Protein AF-A0A9P7KJ29-F1 (afdb_monomer_lite)

InterPro domains:
  IPR011701 Major facilitator superfamily [PF07690] (96-200)
  IPR020846 Major facilitator superfamily domain [PS50850] (72-200)
  IPR036259 MFS transporter superfamily [SSF103473] (96-200)

pLDDT: mean 70.22, std 17.92, range [30.45, 93.12]

Foldseek 3Di:
DDDDDDDDDDDDPDDDDDPDPDDDPPPPPDDDDPPDDPVPDDPPVVVCVVVVVVVVVVVVVVPPVVVVVVLPVPVVLVVVVVVLVVLLVVLVCVLVVLVVCQVVCCVQQVDDPVLSVLLSVLLVVLLPPLLVVLLVVCVVVDPVVLLVVLSVQLVVLVVQCVPDNHSVSSSVSSNSNSNSSNNSVSCPVVSVVVSDDPDD

Structure (mmCIF, N/CA/C/O backbone):
data_AF-A0A9P7KJ29-F1
#
_entry.id   AF-A0A9P7KJ29-F1
#
loop_
_atom_site.group_PDB
_atom_site.id
_atom_site.type_symbol
_atom_site.label_atom_id
_atom_site.label_alt_id
_atom_site.label_comp_id
_atom_site.label_asym_id
_atom_site.label_entity_id
_atom_site.label_seq_id
_atom_site.pdbx_PDB_ins_code
_atom_site.Cartn_x
_atom_site.Cartn_y
_atom_site.Cartn_z
_atom_site.occupancy
_atom_site.B_iso_or_equiv
_atom_site.auth_seq_id
_atom_site.auth_comp_id
_atom_site.auth_asym_id
_atom_site.auth_atom_id
_atom_site.pdbx_PDB_model_num
ATOM 1 N N . MET A 1 1 ? 80.690 25.972 -0.514 1.00 32.91 1 MET A N 1
ATOM 2 C CA . MET A 1 1 ? 80.483 24.516 -0.350 1.00 32.91 1 MET A CA 1
ATOM 3 C C . MET A 1 1 ? 78.996 24.266 -0.199 1.00 32.91 1 MET A C 1
ATOM 5 O 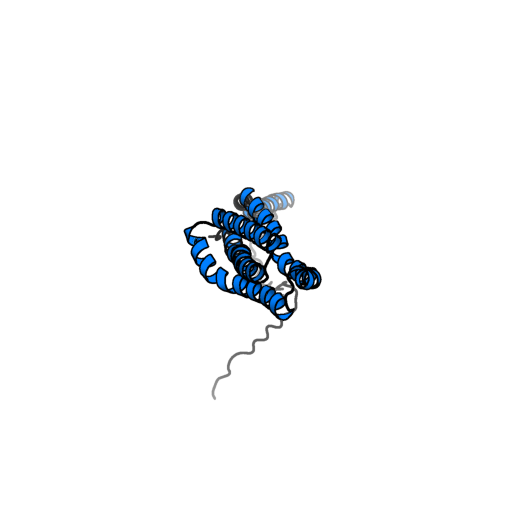O . MET A 1 1 ? 78.390 25.011 0.551 1.00 32.91 1 MET A O 1
ATOM 9 N N . SER A 1 2 ? 78.489 23.221 -0.864 1.00 30.45 2 SER A N 1
ATOM 10 C CA . SER A 1 2 ? 77.288 22.445 -0.493 1.00 30.45 2 SER A CA 1
ATOM 11 C C . SER A 1 2 ? 75.940 23.191 -0.504 1.00 30.45 2 SER A C 1
ATOM 13 O O . SER A 1 2 ? 75.732 24.126 0.249 1.00 30.45 2 SER A O 1
ATOM 15 N N . SER A 1 3 ? 75.040 22.925 -1.454 1.00 30.66 3 SER A N 1
ATOM 16 C CA . SER A 1 3 ? 74.113 21.771 -1.549 1.00 30.66 3 SER A CA 1
ATOM 17 C C . SER A 1 3 ? 72.702 22.178 -1.102 1.00 30.66 3 SER A C 1
ATOM 19 O O . SER A 1 3 ? 72.501 22.549 0.044 1.00 30.66 3 SER A O 1
ATOM 21 N N . HIS A 1 4 ? 71.761 22.194 -2.047 1.00 33.31 4 HIS A N 1
ATOM 22 C CA . HIS A 1 4 ? 70.597 21.294 -2.100 1.00 33.31 4 HIS A CA 1
ATOM 23 C C . HIS A 1 4 ? 69.499 21.505 -1.048 1.00 33.31 4 HIS A C 1
ATOM 25 O O . HIS A 1 4 ? 69.701 21.269 0.136 1.00 33.31 4 HIS A O 1
ATOM 31 N N . GLY A 1 5 ? 68.284 21.717 -1.565 1.00 37.84 5 GLY A N 1
ATOM 32 C CA . GLY A 1 5 ? 67.132 20.927 -1.135 1.00 37.84 5 GLY A CA 1
ATOM 33 C C . GLY A 1 5 ? 65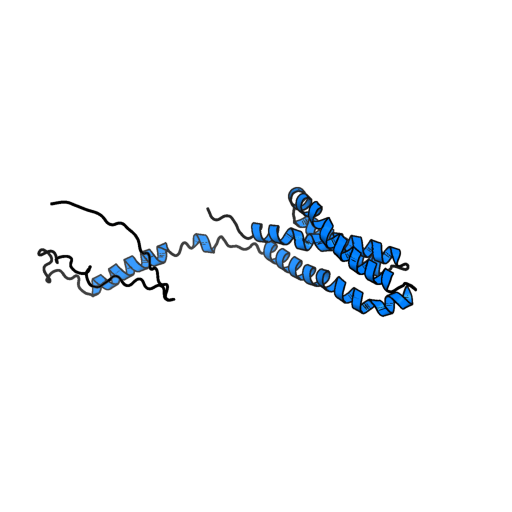.961 21.701 -0.538 1.00 37.84 5 GLY A C 1
ATOM 34 O O . GLY A 1 5 ? 65.908 21.914 0.664 1.00 37.84 5 GLY A O 1
ATOM 35 N N . SER A 1 6 ? 64.951 21.974 -1.359 1.00 30.72 6 SER A N 1
ATOM 36 C CA . SER A 1 6 ? 63.534 21.903 -0.974 1.00 30.72 6 SER A CA 1
ATOM 37 C C . SER A 1 6 ? 62.733 21.832 -2.281 1.00 30.72 6 SER A C 1
ATOM 39 O O . SER A 1 6 ? 62.972 22.595 -3.207 1.00 30.72 6 SER A O 1
ATOM 41 N N . GLY A 1 7 ? 61.909 20.819 -2.528 1.00 32.25 7 GLY A N 1
ATOM 42 C CA . GLY A 1 7 ? 60.915 20.270 -1.613 1.00 32.25 7 GLY A CA 1
ATOM 43 C C . GLY A 1 7 ? 59.571 20.858 -2.035 1.00 32.25 7 GLY A C 1
ATOM 44 O O . GLY A 1 7 ? 59.385 22.065 -1.988 1.00 32.25 7 GLY A O 1
ATOM 45 N N . GLN A 1 8 ? 58.713 19.994 -2.560 1.00 33.38 8 GLN A N 1
ATOM 46 C CA . GLN A 1 8 ? 57.551 20.281 -3.393 1.00 33.38 8 GLN A CA 1
ATOM 47 C C . GLN A 1 8 ? 56.412 21.084 -2.734 1.00 33.38 8 GLN A C 1
ATOM 49 O O . GLN A 1 8 ? 56.320 21.195 -1.518 1.00 33.38 8 GLN A O 1
ATOM 54 N N . MET A 1 9 ? 55.450 21.422 -3.604 1.00 38.34 9 MET A N 1
ATOM 55 C CA . MET A 1 9 ? 54.002 21.385 -3.354 1.00 38.34 9 MET A CA 1
ATOM 56 C C . MET A 1 9 ? 53.399 22.587 -2.619 1.00 38.34 9 MET A C 1
ATOM 58 O O . MET A 1 9 ? 53.402 22.675 -1.398 1.00 38.34 9 MET A O 1
ATOM 62 N N . SER A 1 10 ? 52.737 23.455 -3.385 1.00 33.84 10 SER A N 1
ATOM 63 C CA . SER A 1 10 ? 51.506 24.085 -2.910 1.00 33.84 10 SER A CA 1
ATOM 64 C C . SER A 1 10 ? 50.566 24.330 -4.088 1.00 33.84 10 SER A C 1
ATOM 66 O O . SER A 1 10 ? 50.679 25.291 -4.845 1.00 33.84 10 SER A O 1
ATOM 68 N N . THR A 1 11 ? 49.679 23.356 -4.266 1.00 43.91 11 THR A N 1
ATOM 69 C CA . THR A 1 11 ? 48.402 23.439 -4.970 1.00 43.91 11 THR A CA 1
ATOM 70 C C . THR A 1 11 ? 47.604 24.653 -4.504 1.00 43.91 11 THR A C 1
ATOM 72 O O . THR A 1 11 ? 47.267 24.753 -3.328 1.00 43.91 11 THR A O 1
ATOM 75 N N . ALA A 1 12 ? 47.220 25.517 -5.439 1.00 36.44 12 ALA A N 1
ATOM 76 C CA . ALA A 1 12 ? 46.122 26.456 -5.249 1.00 36.44 12 ALA A CA 1
ATOM 77 C C . ALA A 1 12 ? 45.308 26.526 -6.546 1.00 36.44 12 ALA A C 1
ATOM 79 O O . ALA A 1 12 ? 45.416 27.456 -7.341 1.00 36.44 12 ALA A O 1
ATOM 80 N N . THR A 1 13 ? 44.513 25.479 -6.771 1.00 43.59 13 THR A N 1
ATOM 81 C CA . THR A 1 13 ? 43.387 25.507 -7.705 1.00 43.59 13 THR A CA 1
ATOM 82 C C . THR A 1 13 ? 42.287 26.339 -7.052 1.00 43.59 13 THR A C 1
ATOM 84 O O . THR A 1 13 ? 41.480 25.815 -6.287 1.00 43.59 13 THR A O 1
ATOM 87 N N . THR A 1 14 ? 42.278 27.646 -7.310 1.00 39.56 14 THR A N 1
ATOM 88 C CA . THR A 1 14 ? 41.140 28.505 -6.967 1.00 39.56 14 THR A CA 1
ATOM 89 C C . THR A 1 14 ? 40.174 28.508 -8.145 1.00 39.56 14 THR A C 1
ATOM 91 O O . THR A 1 14 ? 40.465 29.042 -9.211 1.00 39.56 14 THR A O 1
ATOM 94 N N . LEU A 1 15 ? 39.032 27.858 -7.936 1.00 46.56 15 LEU A N 1
ATOM 95 C CA . LEU A 1 15 ? 37.872 27.845 -8.820 1.00 46.56 15 LEU A CA 1
ATOM 96 C C . LEU A 1 15 ? 37.235 29.243 -8.885 1.00 46.56 15 LEU A C 1
ATOM 98 O O . LEU A 1 15 ? 36.858 29.785 -7.848 1.00 46.56 15 LEU A O 1
ATOM 102 N N . THR A 1 16 ? 37.021 29.776 -10.092 1.00 40.62 16 THR A N 1
ATOM 103 C CA . THR A 1 16 ? 36.022 30.829 -10.356 1.00 40.62 16 THR A CA 1
ATOM 104 C C . THR A 1 16 ? 35.230 30.505 -11.631 1.00 40.62 16 THR A C 1
ATOM 106 O O . THR A 1 16 ? 35.722 30.662 -12.742 1.00 40.62 16 THR A O 1
ATOM 109 N N . SER A 1 17 ? 34.031 29.969 -11.396 1.00 48.41 17 SER A N 1
ATOM 110 C CA . SER A 1 17 ? 32.751 29.902 -12.136 1.00 48.41 17 SER A CA 1
ATOM 111 C C . SER A 1 17 ? 32.557 30.112 -13.652 1.00 48.41 17 SER A C 1
ATOM 113 O O . SER A 1 17 ? 31.407 29.997 -14.055 1.00 48.41 17 SER A O 1
ATOM 115 N N . GLU A 1 18 ? 33.542 30.323 -14.523 1.00 48.19 18 GLU A N 1
ATOM 116 C CA . GLU A 1 18 ? 33.302 30.252 -15.982 1.00 48.19 18 GLU A CA 1
ATOM 117 C C . GLU A 1 18 ? 34.419 29.481 -16.688 1.00 48.19 18 GLU A C 1
ATOM 119 O O . GLU A 1 18 ? 35.601 29.791 -16.560 1.00 48.19 18 GLU A O 1
ATOM 124 N N . GLY A 1 19 ? 34.040 28.422 -17.408 1.00 46.34 19 GLY A N 1
ATOM 125 C CA . GLY A 1 19 ? 34.939 27.433 -18.007 1.00 46.34 19 GLY A CA 1
ATOM 126 C C . GLY A 1 19 ? 35.691 27.912 -19.250 1.00 46.34 19 GLY A C 1
ATOM 127 O O . GLY A 1 19 ? 35.660 27.234 -20.271 1.00 46.34 19 GLY A O 1
ATOM 128 N N . VAL A 1 20 ? 36.388 29.047 -19.177 1.00 46.16 20 VAL A N 1
ATOM 129 C CA . VAL A 1 20 ? 37.296 29.511 -20.235 1.00 46.16 20 VAL A CA 1
ATOM 130 C C . VAL A 1 20 ? 38.733 29.440 -19.724 1.00 46.16 20 VAL A C 1
ATOM 132 O O . VAL A 1 20 ? 39.214 30.311 -19.002 1.00 46.16 20 VAL A O 1
ATOM 135 N N . VAL A 1 21 ? 39.443 28.378 -20.113 1.00 47.31 21 VAL A N 1
ATOM 136 C CA . VAL A 1 21 ? 40.890 28.242 -19.895 1.00 47.31 21 VAL A CA 1
ATOM 137 C C . VAL A 1 21 ? 41.611 29.159 -20.885 1.00 47.31 21 VAL A C 1
ATOM 139 O O . VAL A 1 21 ? 41.903 28.779 -22.017 1.00 47.31 21 VAL A O 1
ATOM 142 N N . GLY A 1 22 ? 41.890 30.394 -20.472 1.00 48.03 22 GLY A N 1
ATOM 143 C CA . GLY A 1 22 ? 42.793 31.281 -21.201 1.00 48.03 22 GLY A CA 1
ATOM 144 C C . GLY A 1 22 ? 44.239 30.802 -21.059 1.00 48.03 22 GLY A C 1
ATOM 145 O O . GLY A 1 22 ? 44.776 30.774 -19.952 1.00 48.03 22 GLY A O 1
ATOM 146 N N . LYS A 1 23 ? 44.892 30.428 -22.167 1.00 55.06 23 LYS A N 1
ATOM 147 C CA . LYS A 1 23 ? 46.346 30.197 -22.175 1.00 55.06 23 LYS A CA 1
ATOM 148 C C . LYS A 1 23 ? 47.083 31.537 -21.985 1.00 55.06 23 LYS A C 1
ATOM 150 O O . LYS A 1 23 ? 46.695 32.527 -22.604 1.00 55.06 23 LYS A O 1
ATOM 155 N N . PRO A 1 24 ? 48.141 31.605 -21.156 1.00 53.53 24 PRO A N 1
ATOM 156 C CA . PRO A 1 24 ? 48.880 32.844 -20.931 1.00 53.53 24 PRO A CA 1
ATOM 157 C C . PRO A 1 24 ? 49.681 33.266 -22.176 1.00 53.53 24 PRO A C 1
ATOM 159 O O . PRO A 1 24 ? 50.344 32.449 -22.809 1.00 53.53 24 PRO A O 1
ATOM 162 N N . LEU A 1 25 ? 49.673 34.572 -22.468 1.00 51.03 25 LEU A N 1
ATOM 163 C CA . LEU A 1 25 ? 50.233 35.283 -23.641 1.00 51.03 25 LEU A CA 1
ATOM 164 C C . LEU A 1 25 ? 51.745 35.114 -23.928 1.00 51.03 25 LEU A C 1
ATOM 166 O O . LEU A 1 25 ? 52.290 35.802 -24.784 1.00 51.03 25 LEU A O 1
ATOM 170 N N . LYS A 1 26 ? 52.433 34.211 -23.232 1.00 52.59 26 LYS A N 1
ATOM 171 C CA . LYS A 1 26 ? 53.863 33.915 -23.406 1.00 52.59 26 LYS A CA 1
ATOM 172 C C . LYS A 1 26 ? 54.145 32.721 -24.329 1.00 52.59 26 LYS A C 1
ATOM 174 O O . LYS A 1 26 ? 55.286 32.555 -24.736 1.00 52.59 26 LYS A O 1
ATOM 179 N N . ASP A 1 27 ? 53.116 31.955 -24.697 1.00 51.12 27 ASP A N 1
ATOM 180 C CA . ASP A 1 27 ? 53.222 30.793 -25.599 1.00 51.12 27 ASP A CA 1
ATOM 181 C C . ASP A 1 27 ? 52.951 31.117 -27.085 1.00 51.12 27 ASP A C 1
ATOM 183 O O . ASP A 1 27 ? 52.940 30.217 -27.916 1.00 51.12 27 ASP A O 1
ATOM 187 N N . ILE A 1 28 ? 52.762 32.388 -27.466 1.00 50.94 28 ILE A N 1
ATOM 188 C CA . ILE A 1 28 ? 52.533 32.799 -28.875 1.00 50.94 28 ILE A CA 1
ATOM 189 C C . ILE A 1 28 ? 53.853 33.199 -29.568 1.00 50.94 28 ILE A C 1
ATOM 191 O O . ILE A 1 28 ? 53.896 34.083 -30.418 1.00 50.94 28 ILE A O 1
ATOM 195 N N . GLY A 1 29 ? 54.960 32.593 -29.143 1.00 53.44 29 GLY A N 1
ATOM 196 C CA . GLY A 1 29 ? 56.316 32.921 -29.579 1.00 53.44 29 GLY A CA 1
ATOM 197 C C . GLY A 1 29 ? 56.950 31.879 -30.497 1.00 53.44 29 GLY A C 1
ATOM 198 O O . GLY A 1 29 ? 58.170 31.740 -30.457 1.00 53.44 29 GLY A O 1
ATOM 199 N N . GLU A 1 30 ? 56.176 31.120 -31.279 1.00 60.50 30 GLU A N 1
ATOM 200 C CA . GLU A 1 30 ? 56.785 30.266 -32.305 1.00 60.50 30 GLU A CA 1
ATOM 201 C C . GLU A 1 30 ? 57.277 31.112 -33.496 1.00 60.50 30 GLU A C 1
ATOM 203 O O . GLU A 1 30 ? 56.544 31.973 -33.995 1.00 60.50 30 GLU A O 1
ATOM 208 N N . PRO A 1 31 ? 58.530 30.910 -33.946 1.00 50.22 31 PRO A N 1
ATOM 209 C CA . PRO A 1 31 ? 59.118 31.677 -35.031 1.00 50.22 31 PRO A CA 1
ATOM 210 C C . PRO A 1 31 ? 58.423 31.355 -36.356 1.00 50.22 31 PRO A C 1
ATOM 212 O O . PRO A 1 31 ? 58.343 30.206 -36.783 1.00 50.22 31 PRO A O 1
ATOM 215 N N . ILE A 1 32 ? 57.943 32.406 -37.017 1.00 55.19 32 ILE A N 1
ATOM 216 C CA . ILE A 1 32 ? 57.332 32.354 -38.345 1.00 55.19 32 ILE A CA 1
ATOM 217 C C . ILE A 1 32 ? 58.375 31.829 -39.341 1.00 55.19 32 ILE A C 1
ATOM 219 O O . ILE A 1 32 ? 59.422 32.444 -39.546 1.00 55.19 32 ILE A O 1
ATOM 223 N N . ASP A 1 33 ? 58.075 30.680 -39.942 1.00 51.22 33 ASP A N 1
ATOM 224 C CA . ASP A 1 33 ? 58.930 29.965 -40.887 1.00 51.22 33 ASP A CA 1
ATOM 225 C C . ASP A 1 33 ? 59.229 30.851 -42.126 1.00 51.22 33 ASP A C 1
ATOM 227 O O . ASP A 1 33 ? 58.297 31.267 -42.827 1.00 51.22 33 ASP A O 1
ATOM 231 N N . PRO A 1 34 ? 60.499 31.173 -42.451 1.00 53.94 34 PRO A N 1
ATOM 232 C CA . PRO A 1 34 ? 60.854 32.160 -43.483 1.00 53.94 34 PRO A CA 1
ATOM 233 C C . PRO A 1 34 ? 60.577 31.709 -44.929 1.00 53.94 34 PRO A C 1
ATOM 235 O O . PRO A 1 34 ? 60.952 32.394 -45.881 1.00 53.94 34 PRO A O 1
ATOM 238 N N . ARG A 1 35 ? 59.920 30.560 -45.122 1.00 50.53 35 ARG A N 1
ATOM 239 C CA . ARG A 1 35 ? 59.477 30.063 -46.432 1.00 50.53 35 ARG A CA 1
ATOM 240 C C . ARG A 1 35 ? 58.046 30.451 -46.803 1.00 50.53 35 ARG A C 1
ATOM 242 O O . ARG A 1 35 ? 57.668 30.242 -47.954 1.00 50.53 35 ARG A O 1
ATOM 249 N N . LEU A 1 36 ? 57.268 31.058 -45.904 1.00 51.84 36 LEU A N 1
ATOM 250 C CA . LEU A 1 36 ? 55.972 31.622 -46.283 1.00 51.84 36 LEU A CA 1
ATOM 251 C C . LEU A 1 36 ? 56.149 33.006 -46.921 1.00 51.84 36 LEU A C 1
ATOM 253 O O . LEU A 1 36 ? 56.217 34.036 -46.252 1.00 51.84 36 LEU A O 1
ATOM 257 N N . SER A 1 37 ? 56.192 33.036 -48.252 1.00 46.34 37 SER A N 1
ATOM 258 C CA . SER A 1 37 ? 56.016 34.276 -49.005 1.00 46.34 37 SER A CA 1
ATOM 259 C C . SER A 1 37 ? 54.560 34.736 -48.896 1.00 46.34 37 SER A C 1
ATOM 261 O O . SER A 1 37 ? 53.644 34.011 -49.294 1.00 46.34 37 SER A O 1
ATOM 263 N N . LEU A 1 38 ? 54.347 35.979 -48.447 1.00 49.62 38 LEU A N 1
ATOM 264 C CA . LEU A 1 38 ? 53.042 36.666 -48.425 1.00 49.62 38 LEU A CA 1
ATOM 265 C C . LEU A 1 38 ? 52.356 36.762 -49.805 1.00 49.62 38 LEU A C 1
ATOM 267 O O . LEU A 1 38 ? 51.215 37.205 -49.887 1.00 49.62 38 LEU A O 1
ATOM 271 N N . SER A 1 39 ? 53.019 36.338 -50.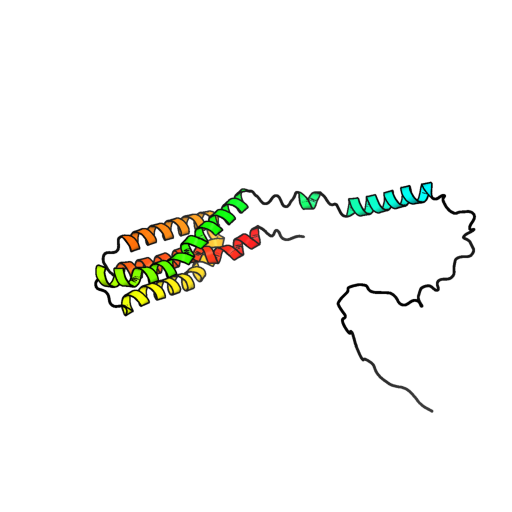885 1.00 51.56 39 SER A N 1
ATOM 272 C CA . SER A 1 39 ? 52.435 36.239 -52.230 1.00 51.56 39 SER A CA 1
ATOM 273 C C . SER A 1 39 ? 51.581 34.985 -52.459 1.00 51.56 39 SER A C 1
ATOM 275 O O . SER A 1 39 ? 50.904 34.891 -53.477 1.00 51.56 39 SER A O 1
ATOM 277 N N . SER A 1 40 ? 51.576 34.038 -51.516 1.00 53.75 40 SER A N 1
ATOM 278 C CA . SER A 1 40 ? 50.830 32.774 -51.610 1.00 53.75 40 SER A CA 1
ATOM 279 C C . SER A 1 40 ? 49.650 32.707 -50.636 1.00 53.75 40 SER A C 1
ATOM 281 O O . SER A 1 40 ? 49.354 31.660 -50.071 1.00 53.75 40 SER A O 1
ATOM 283 N N . ARG A 1 41 ? 48.956 33.833 -50.419 1.00 51.09 41 ARG A N 1
ATOM 284 C CA . ARG A 1 41 ? 47.629 33.796 -49.789 1.00 51.09 41 ARG A CA 1
ATOM 285 C C . ARG A 1 41 ? 46.629 33.198 -50.786 1.00 51.09 41 ARG A C 1
ATOM 287 O O . ARG A 1 41 ? 46.478 33.760 -51.873 1.00 51.09 41 ARG A O 1
ATOM 294 N N . PRO A 1 42 ? 45.927 32.104 -50.445 1.00 57.72 42 PRO A N 1
ATOM 295 C CA . PRO A 1 42 ? 44.704 31.748 -51.147 1.00 57.72 42 PRO A CA 1
ATOM 296 C C . PRO A 1 42 ? 43.742 32.933 -51.016 1.00 57.72 42 PRO A C 1
ATOM 298 O O . PRO A 1 42 ? 43.602 33.492 -49.928 1.00 57.72 42 PRO A O 1
ATOM 301 N N . ARG A 1 43 ? 43.160 33.364 -52.135 1.00 61.91 43 ARG A N 1
ATOM 302 C CA . ARG A 1 43 ? 42.176 34.451 -52.174 1.00 61.91 43 ARG A CA 1
ATOM 303 C C . ARG A 1 43 ? 40.966 34.082 -51.298 1.00 61.91 43 ARG A C 1
ATOM 305 O O . ARG A 1 43 ? 40.664 32.901 -51.131 1.00 61.91 43 ARG A O 1
ATOM 312 N N . ASP A 1 44 ? 40.311 35.092 -50.726 1.00 57.56 44 ASP A N 1
ATOM 313 C CA . ASP A 1 44 ? 39.260 34.938 -49.704 1.00 57.56 44 ASP A CA 1
ATOM 314 C C . ASP A 1 44 ? 38.065 34.078 -50.184 1.00 57.56 44 ASP A C 1
ATOM 316 O O . ASP A 1 44 ? 37.398 33.437 -49.378 1.00 57.56 44 ASP A O 1
ATOM 320 N N . ASP A 1 45 ? 37.874 33.959 -51.505 1.00 60.69 45 ASP A N 1
ATOM 321 C CA . ASP A 1 45 ? 36.894 33.086 -52.169 1.00 60.69 45 ASP A CA 1
ATOM 322 C C . ASP A 1 45 ? 37.168 31.581 -51.992 1.00 60.69 45 ASP A C 1
ATOM 324 O O . ASP A 1 45 ? 36.252 30.772 -52.068 1.00 60.69 45 ASP A O 1
ATOM 328 N N . GLN A 1 46 ? 38.420 31.183 -51.756 1.00 54.09 46 GLN A N 1
ATOM 329 C CA . GLN A 1 46 ? 38.804 29.785 -51.516 1.00 54.09 46 GLN A CA 1
ATOM 330 C C . GLN A 1 46 ? 38.834 29.426 -50.024 1.00 54.09 46 GLN A C 1
ATOM 332 O O . GLN A 1 46 ? 38.798 28.243 -49.672 1.00 54.09 46 GLN A O 1
ATOM 337 N N . LEU A 1 47 ? 38.925 30.432 -49.146 1.00 60.06 47 LEU A N 1
ATOM 338 C CA . LEU A 1 47 ? 39.005 30.236 -47.700 1.00 60.06 47 LEU A CA 1
ATOM 339 C C . LEU A 1 47 ? 37.629 29.895 -47.115 1.00 60.06 47 LEU A C 1
ATOM 341 O O . LEU A 1 47 ? 37.534 28.971 -46.309 1.00 60.06 47 LEU A O 1
ATOM 345 N N . ASP A 1 48 ? 36.575 30.568 -47.583 1.00 63.09 48 ASP A N 1
ATOM 346 C CA . ASP A 1 48 ? 35.204 30.302 -47.146 1.00 63.09 48 ASP A CA 1
ATOM 347 C C . ASP A 1 48 ? 34.744 28.912 -47.585 1.00 63.09 48 ASP A C 1
ATOM 349 O O . ASP A 1 48 ? 34.280 28.141 -46.754 1.00 63.09 48 ASP A O 1
ATOM 353 N N . ASP A 1 49 ? 34.970 28.513 -48.836 1.00 69.94 49 ASP A N 1
ATOM 354 C CA . ASP A 1 49 ? 34.531 27.200 -49.318 1.00 69.94 49 ASP A CA 1
ATOM 355 C C . ASP A 1 49 ? 35.281 26.046 -48.642 1.00 69.94 49 ASP A C 1
ATOM 357 O O . ASP A 1 49 ? 34.680 25.029 -48.298 1.00 69.94 49 ASP A O 1
ATOM 361 N N . GLY A 1 50 ? 36.590 26.187 -48.411 1.00 67.00 50 GLY A N 1
ATOM 362 C CA . GLY A 1 50 ? 37.401 25.166 -47.743 1.00 67.00 50 GLY A CA 1
ATOM 363 C C . GLY A 1 50 ? 37.078 25.031 -46.254 1.00 67.00 50 GLY A C 1
ATOM 364 O O . GLY A 1 50 ? 36.920 23.912 -45.754 1.00 67.00 50 GLY A O 1
ATOM 365 N N . LEU A 1 51 ? 36.929 26.163 -45.557 1.00 65.12 51 LEU A N 1
ATOM 366 C CA . LEU A 1 51 ? 36.574 26.209 -44.140 1.00 65.12 51 LEU A CA 1
ATOM 367 C C . LEU A 1 51 ? 35.122 25.775 -43.925 1.00 65.12 51 LEU A C 1
ATOM 369 O O . LEU A 1 51 ? 34.869 24.978 -43.031 1.00 65.12 51 LEU A O 1
ATOM 373 N N . VAL A 1 52 ? 34.181 26.207 -44.770 1.00 64.62 52 VAL A N 1
ATOM 374 C CA . VAL A 1 52 ? 32.787 25.736 -44.761 1.00 64.62 52 VAL A CA 1
ATOM 375 C C . VAL A 1 52 ? 32.741 24.246 -45.043 1.00 64.62 52 VAL A C 1
ATOM 377 O O . VAL A 1 52 ? 31.994 23.537 -44.382 1.00 64.62 52 VAL A O 1
ATOM 380 N N . LYS A 1 53 ? 33.567 23.719 -45.950 1.00 70.62 53 LYS A N 1
ATOM 381 C CA . LYS A 1 53 ? 33.598 22.279 -46.218 1.00 70.62 53 LYS A CA 1
ATOM 382 C C . LYS A 1 53 ? 34.175 21.496 -45.040 1.00 70.62 53 LYS A C 1
ATOM 384 O O . LYS A 1 53 ? 33.583 20.488 -44.671 1.00 70.62 53 LYS A O 1
ATOM 389 N N . GLN A 1 54 ? 35.234 21.979 -44.385 1.00 69.56 54 GLN A N 1
ATOM 390 C CA . GLN A 1 54 ? 35.765 21.366 -43.160 1.00 69.56 54 GLN A CA 1
ATOM 391 C C . GLN A 1 54 ? 34.802 21.474 -41.973 1.00 69.56 54 GLN A C 1
ATOM 393 O O . GLN A 1 54 ? 34.553 20.475 -41.306 1.00 69.56 54 GLN A O 1
ATOM 398 N N . LEU A 1 55 ? 34.211 22.646 -41.740 1.00 62.81 55 LEU A N 1
ATOM 399 C CA . LEU A 1 55 ? 33.212 22.865 -40.697 1.00 62.81 55 LEU A CA 1
ATOM 400 C C . LEU A 1 55 ? 31.936 22.078 -40.981 1.00 62.81 55 LEU A C 1
ATOM 402 O O . LEU A 1 55 ? 31.374 21.517 -40.054 1.00 62.81 55 LEU A O 1
ATOM 406 N N . SER A 1 56 ? 31.508 21.952 -42.239 1.00 64.44 56 SER A N 1
ATOM 407 C CA . SER A 1 56 ? 30.375 21.103 -42.621 1.00 64.44 56 SER A CA 1
ATOM 408 C C . SER A 1 56 ? 30.683 19.630 -42.387 1.00 64.44 56 SER A C 1
ATOM 410 O O . SER A 1 56 ? 29.807 18.918 -41.915 1.00 64.44 56 SER A O 1
ATOM 412 N N . HIS A 1 57 ? 31.922 19.183 -42.628 1.00 60.78 57 HIS A N 1
ATOM 413 C CA . HIS A 1 57 ? 32.348 17.817 -42.331 1.00 60.78 57 HIS A CA 1
ATOM 414 C C . HIS A 1 57 ? 32.420 17.559 -40.824 1.00 60.78 57 HIS A C 1
ATOM 416 O O . HIS A 1 57 ? 32.045 16.479 -40.389 1.00 60.78 57 HIS A O 1
ATOM 422 N N . LEU A 1 58 ? 32.845 18.542 -40.026 1.00 59.03 58 LEU A N 1
ATOM 423 C CA . LEU A 1 58 ? 32.858 18.458 -38.562 1.00 59.03 58 LEU A CA 1
ATOM 424 C C . LEU A 1 58 ? 31.431 18.520 -37.981 1.00 59.03 58 LEU A C 1
ATOM 426 O O . LEU A 1 58 ? 31.093 17.731 -37.108 1.00 59.03 58 LEU A O 1
ATOM 430 N N . VAL A 1 59 ? 30.553 19.359 -38.542 1.00 61.22 59 VAL A N 1
ATOM 431 C CA . VAL A 1 59 ? 29.120 19.453 -38.197 1.00 61.22 59 VAL A CA 1
ATOM 432 C C . VAL A 1 59 ? 28.341 18.204 -38.626 1.00 61.22 59 VAL A C 1
ATOM 434 O O . VAL A 1 59 ? 27.450 17.762 -37.907 1.00 61.22 59 VAL A O 1
ATOM 437 N N . HIS A 1 60 ? 28.663 17.604 -39.776 1.00 54.75 60 HIS A N 1
ATOM 438 C CA . HIS A 1 60 ? 28.046 16.351 -40.230 1.00 54.75 60 HIS A CA 1
ATOM 439 C C . HIS A 1 60 ? 28.642 15.120 -39.535 1.00 54.75 60 HIS A C 1
ATOM 441 O O . HIS A 1 60 ? 27.956 14.107 -39.439 1.00 54.75 60 HIS A O 1
ATOM 447 N N . SER A 1 61 ? 29.876 15.199 -39.023 1.00 54.03 61 SER A N 1
ATOM 448 C CA . SER A 1 61 ? 30.483 14.138 -38.210 1.00 54.03 61 SER A CA 1
ATOM 449 C C . SER A 1 61 ? 29.926 14.103 -36.784 1.00 54.03 61 SER A C 1
ATOM 451 O O . SER A 1 61 ? 29.871 13.027 -36.202 1.00 54.03 61 SER A O 1
ATOM 453 N N . GLU A 1 62 ? 29.476 15.237 -36.238 1.00 51.72 62 GLU A N 1
ATOM 454 C CA . GLU A 1 62 ? 28.766 15.300 -34.946 1.00 51.72 62 GLU A CA 1
ATOM 455 C C . GLU A 1 62 ? 27.282 14.904 -35.070 1.00 51.72 62 GLU A C 1
ATOM 457 O O . GLU A 1 62 ? 26.674 14.418 -34.120 1.00 51.72 62 GLU A O 1
ATOM 462 N N . HIS A 1 63 ? 26.681 15.037 -36.258 1.00 48.34 63 HIS A N 1
ATOM 463 C CA . HIS A 1 63 ? 25.330 14.546 -36.532 1.00 48.34 63 HIS A CA 1
ATOM 464 C C . HIS A 1 63 ? 25.345 13.080 -36.987 1.00 48.34 63 HIS A C 1
ATOM 466 O O . HIS A 1 63 ? 24.913 12.734 -38.091 1.00 48.34 63 HIS A O 1
ATOM 472 N N . HIS A 1 64 ? 25.764 12.179 -36.094 1.00 49.94 64 HIS A N 1
ATOM 473 C CA . HIS A 1 64 ? 25.357 10.776 -36.157 1.00 49.94 64 HIS A CA 1
ATOM 474 C C . HIS A 1 64 ? 23.833 10.690 -35.972 1.00 49.94 64 HIS A C 1
ATOM 476 O O . HIS A 1 64 ? 23.281 10.453 -34.904 1.00 49.94 64 HIS A O 1
ATOM 482 N N . LYS A 1 65 ? 23.123 10.892 -37.083 1.00 47.56 65 LYS A N 1
ATOM 483 C CA . LYS A 1 65 ? 21.669 10.755 -37.217 1.00 47.56 65 LYS A CA 1
ATOM 484 C C . LYS A 1 65 ? 21.182 9.328 -36.901 1.00 47.56 65 LYS A C 1
ATOM 486 O O . LYS A 1 65 ? 19.987 9.131 -36.731 1.00 47.56 65 LYS A O 1
ATOM 491 N N . GLY A 1 66 ? 22.101 8.365 -36.776 1.00 46.62 66 GLY A N 1
ATOM 492 C CA . GLY A 1 66 ? 21.835 7.002 -36.310 1.00 46.62 66 GLY A CA 1
ATOM 493 C C . GLY A 1 66 ? 21.575 6.871 -34.803 1.00 46.62 66 GLY A C 1
ATOM 494 O O . GLY A 1 66 ? 20.946 5.895 -34.404 1.00 46.62 66 GLY A O 1
ATOM 495 N N . ASP A 1 67 ? 21.969 7.852 -33.983 1.00 48.41 67 ASP A N 1
ATOM 496 C CA . ASP A 1 67 ? 21.741 7.809 -32.526 1.00 48.41 67 ASP A CA 1
ATOM 497 C C . ASP A 1 67 ? 20.452 8.513 -32.086 1.00 48.41 67 ASP A C 1
ATOM 499 O O . ASP A 1 67 ? 19.947 8.268 -30.992 1.00 48.41 67 ASP A O 1
ATOM 503 N N . LEU A 1 68 ? 19.870 9.353 -32.946 1.00 47.97 68 LEU A N 1
ATOM 504 C CA . LEU A 1 68 ? 18.595 10.023 -32.664 1.00 47.97 68 LEU A CA 1
ATOM 505 C C . LEU A 1 68 ? 17.375 9.223 -33.144 1.00 47.97 68 LEU A C 1
ATOM 507 O O . LEU A 1 68 ? 16.265 9.497 -32.700 1.00 47.97 68 LEU A O 1
ATOM 511 N N . GLU A 1 69 ? 17.565 8.224 -34.012 1.00 47.06 69 GLU A N 1
ATOM 512 C CA . GLU A 1 69 ? 16.494 7.317 -34.463 1.00 47.06 69 GLU A CA 1
ATOM 513 C C . GLU A 1 69 ? 16.327 6.097 -33.540 1.00 47.06 69 GLU A C 1
ATOM 515 O O . GLU A 1 69 ? 15.248 5.518 -33.464 1.00 47.06 69 GLU A O 1
ATOM 520 N N . LYS A 1 70 ? 17.363 5.738 -32.767 1.00 44.59 70 LYS A N 1
ATOM 521 C CA . LYS A 1 70 ? 17.313 4.616 -31.813 1.00 44.59 70 LYS A CA 1
ATOM 522 C C . LYS A 1 70 ? 16.712 4.951 -30.451 1.00 44.59 70 LYS A C 1
ATOM 524 O O . LYS A 1 70 ? 16.520 4.048 -29.644 1.00 44.59 70 LYS A O 1
ATOM 529 N N . ILE A 1 71 ? 16.331 6.205 -30.212 1.00 52.34 71 ILE A N 1
ATOM 530 C CA . ILE A 1 71 ? 15.381 6.543 -29.145 1.00 52.34 71 ILE A CA 1
ATOM 531 C C . ILE A 1 71 ? 13.974 6.553 -29.756 1.00 52.34 71 ILE A C 1
ATOM 533 O O . ILE A 1 71 ? 13.203 7.500 -29.610 1.00 52.34 71 ILE A O 1
ATOM 537 N N . SER A 1 72 ? 13.616 5.489 -30.475 1.00 47.47 72 SER A N 1
ATOM 538 C CA . SER A 1 72 ? 12.213 5.132 -30.616 1.00 47.47 72 SER A CA 1
ATOM 539 C C . SER A 1 72 ? 11.777 4.655 -29.236 1.00 47.47 72 SER A C 1
ATOM 541 O O . SER A 1 72 ? 11.870 3.468 -28.927 1.00 47.47 72 SER A O 1
ATOM 543 N N . VAL A 1 73 ? 11.406 5.595 -28.359 1.00 58.38 73 VAL A N 1
ATOM 544 C CA . VAL A 1 73 ? 10.712 5.224 -27.130 1.00 58.38 73 VAL A CA 1
ATOM 545 C C . VAL A 1 73 ? 9.466 4.502 -27.599 1.00 58.38 73 VAL A C 1
ATOM 547 O O . VAL A 1 73 ? 8.597 5.103 -28.238 1.00 58.38 73 VAL A O 1
ATOM 550 N N . ASP A 1 74 ? 9.451 3.197 -27.373 1.00 61.44 74 ASP A N 1
ATOM 551 C CA . ASP A 1 74 ? 8.362 2.361 -27.810 1.00 61.44 74 ASP A CA 1
ATOM 552 C C . ASP A 1 74 ? 7.068 2.930 -27.209 1.00 61.44 74 ASP A C 1
ATOM 554 O O . ASP A 1 74 ? 6.999 3.270 -26.019 1.00 61.44 74 ASP A O 1
ATOM 558 N N . SER A 1 75 ? 6.074 3.179 -28.064 1.00 62.78 75 SER A N 1
ATOM 559 C CA . SER A 1 75 ? 4.841 3.850 -27.636 1.00 62.78 75 SER A CA 1
ATOM 560 C C . SER A 1 75 ? 4.130 3.044 -26.552 1.00 62.78 75 SER A C 1
ATOM 562 O O . SER A 1 75 ? 3.417 3.618 -25.726 1.00 62.78 75 SER A O 1
ATOM 564 N N . ASP A 1 76 ? 4.386 1.740 -26.502 1.00 65.88 76 ASP A N 1
ATOM 565 C CA . ASP A 1 76 ? 3.786 0.816 -25.566 1.00 65.88 76 ASP A CA 1
ATOM 566 C C . ASP A 1 76 ? 4.402 1.028 -24.176 1.00 65.88 76 ASP A C 1
ATOM 568 O O . ASP A 1 76 ? 3.666 1.227 -23.209 1.00 65.88 76 ASP A O 1
ATOM 572 N N . GLU A 1 77 ? 5.731 1.148 -24.074 1.00 68.75 77 GLU A N 1
ATOM 573 C CA . GLU A 1 77 ? 6.444 1.494 -22.832 1.00 68.75 77 GLU A CA 1
ATOM 574 C C . GLU A 1 77 ? 5.996 2.851 -22.262 1.00 68.75 77 GLU A C 1
ATOM 576 O O . GLU A 1 77 ? 5.768 2.986 -21.055 1.00 68.75 77 GLU A O 1
ATOM 581 N N . ILE A 1 78 ? 5.764 3.855 -23.121 1.00 70.00 78 ILE A N 1
ATOM 582 C CA . ILE A 1 78 ? 5.190 5.144 -22.694 1.00 70.00 78 ILE A CA 1
ATOM 583 C C . ILE A 1 78 ? 3.767 4.958 -22.167 1.00 70.00 78 ILE A C 1
ATOM 585 O O . ILE A 1 78 ? 3.416 5.525 -21.130 1.00 70.00 78 ILE A O 1
ATOM 589 N N . ILE A 1 79 ? 2.924 4.185 -22.852 1.00 71.38 79 ILE A N 1
ATOM 590 C CA . ILE A 1 79 ? 1.547 3.929 -22.417 1.00 71.38 79 ILE A CA 1
ATOM 591 C C . ILE A 1 79 ? 1.538 3.205 -21.066 1.00 71.38 79 ILE A C 1
ATOM 593 O O . ILE A 1 79 ? 0.763 3.594 -20.187 1.00 71.38 79 ILE A O 1
ATOM 597 N N . TYR A 1 80 ? 2.414 2.222 -20.849 1.00 67.75 80 TYR A N 1
ATOM 598 C CA . TYR A 1 80 ? 2.547 1.533 -19.563 1.00 67.75 80 TYR A CA 1
ATOM 599 C C . TYR A 1 80 ? 3.068 2.458 -18.471 1.00 67.75 80 TYR A C 1
ATOM 601 O O . TYR A 1 80 ? 2.518 2.463 -17.369 1.00 67.75 80 TYR A O 1
ATOM 609 N N . PHE A 1 81 ? 4.049 3.303 -18.777 1.00 71.00 81 PHE A N 1
ATOM 610 C CA . PHE A 1 81 ? 4.535 4.318 -17.853 1.00 71.00 81 PHE A CA 1
ATOM 611 C C . PHE A 1 81 ? 3.420 5.299 -17.458 1.00 71.00 81 PHE A C 1
ATOM 613 O O . PHE A 1 81 ? 3.197 5.564 -16.276 1.00 71.00 81 PHE A O 1
ATOM 620 N N . LEU A 1 82 ? 2.636 5.786 -18.421 1.00 70.88 82 LEU A N 1
ATOM 621 C CA . LEU A 1 82 ? 1.501 6.678 -18.172 1.00 70.88 82 LEU A CA 1
ATOM 622 C C . LEU A 1 82 ? 0.364 5.984 -17.403 1.00 70.88 82 LEU A C 1
ATOM 624 O O . LEU A 1 82 ? -0.235 6.584 -16.502 1.00 70.88 82 LEU A O 1
ATOM 628 N N . ALA A 1 83 ? 0.060 4.726 -17.726 1.00 69.75 83 ALA A N 1
ATOM 629 C CA . ALA A 1 83 ? -0.913 3.909 -17.004 1.00 69.75 83 ALA A CA 1
ATOM 630 C C . ALA A 1 83 ? -0.456 3.653 -15.561 1.00 69.75 83 ALA A C 1
ATOM 632 O O . ALA A 1 83 ? -1.256 3.755 -14.627 1.00 69.75 83 ALA A O 1
ATOM 633 N N . TRP A 1 84 ? 0.838 3.421 -15.355 1.00 71.25 84 TRP A N 1
ATOM 634 C CA . TRP A 1 84 ? 1.451 3.301 -14.040 1.00 71.25 84 TRP A CA 1
ATOM 635 C C . TRP A 1 84 ? 1.346 4.605 -13.241 1.00 71.25 84 TRP A C 1
ATOM 637 O O . TRP A 1 84 ? 0.846 4.581 -12.113 1.00 71.25 84 TRP A O 1
ATOM 647 N N . VAL A 1 85 ? 1.703 5.756 -13.830 1.00 71.62 85 VAL A N 1
ATOM 648 C CA . VAL A 1 85 ? 1.569 7.073 -13.177 1.00 71.62 85 VAL A CA 1
ATOM 649 C C . VAL A 1 85 ? 0.117 7.325 -12.756 1.00 71.62 85 VAL A C 1
ATOM 651 O O . VAL A 1 85 ? -0.132 7.852 -11.668 1.00 71.62 85 VAL A O 1
ATOM 654 N N . LYS A 1 86 ? -0.866 6.925 -13.576 1.00 68.12 86 LYS A N 1
ATOM 655 C CA . LYS A 1 86 ? -2.287 6.999 -13.198 1.00 68.12 86 LYS A CA 1
ATOM 656 C C . LYS A 1 86 ? -2.612 6.122 -11.985 1.00 68.12 86 LYS A C 1
ATOM 658 O O . LYS A 1 86 ? -3.261 6.605 -11.059 1.00 68.12 86 LYS A O 1
ATOM 663 N N . GLN A 1 87 ? -2.150 4.873 -11.953 1.00 68.81 87 GLN A N 1
ATOM 664 C CA . GLN A 1 87 ? -2.424 3.947 -10.845 1.00 68.81 87 GLN A CA 1
ATOM 665 C C . GLN A 1 87 ? -1.731 4.357 -9.537 1.00 68.81 87 GLN A C 1
ATOM 667 O O . GLN A 1 87 ? -2.296 4.187 -8.454 1.00 68.81 87 GLN A O 1
ATOM 672 N N . LEU A 1 88 ? -0.539 4.955 -9.618 1.00 73.38 88 LEU A N 1
ATOM 673 C CA . LEU A 1 88 ? 0.202 5.450 -8.458 1.00 73.38 88 LEU A CA 1
ATOM 674 C C . LEU A 1 88 ? -0.596 6.506 -7.677 1.00 73.38 88 LEU A C 1
ATOM 676 O O . LEU A 1 88 ? -0.655 6.456 -6.447 1.00 73.38 88 LEU A O 1
ATOM 680 N N . LYS A 1 89 ? -1.273 7.421 -8.385 1.00 70.31 89 LYS A N 1
ATOM 681 C CA . LYS A 1 89 ? -2.103 8.473 -7.769 1.00 70.31 89 LYS A CA 1
ATOM 682 C C . LYS A 1 89 ? -3.264 7.900 -6.956 1.00 70.31 89 LYS A C 1
ATOM 684 O O . LYS A 1 89 ? -3.563 8.395 -5.868 1.00 70.31 89 LYS A O 1
ATOM 689 N N . ILE A 1 90 ? -3.899 6.843 -7.461 1.00 75.44 90 ILE A N 1
ATOM 690 C CA . ILE A 1 90 ? -5.033 6.194 -6.793 1.00 75.44 90 ILE A CA 1
ATOM 691 C C . ILE A 1 90 ? -4.550 5.489 -5.519 1.00 75.44 90 ILE A C 1
ATOM 693 O O . ILE A 1 90 ? -5.115 5.693 -4.444 1.00 75.44 90 ILE A O 1
ATOM 697 N N . LYS A 1 91 ? -3.456 4.721 -5.614 1.00 79.69 91 LYS A N 1
ATOM 698 C CA . LYS A 1 91 ? -2.894 3.963 -4.485 1.00 79.69 91 LYS A CA 1
ATOM 699 C C . LYS A 1 91 ? -2.376 4.874 -3.361 1.00 79.69 91 LYS A C 1
ATOM 701 O O . LYS A 1 91 ? -2.636 4.598 -2.193 1.00 79.69 91 LYS A O 1
ATOM 706 N N . ALA A 1 92 ? -1.723 5.991 -3.694 1.00 79.25 92 ALA A N 1
ATOM 707 C CA . ALA A 1 92 ? -1.225 6.959 -2.709 1.00 79.25 92 ALA A CA 1
ATOM 708 C C . ALA A 1 92 ? -2.353 7.652 -1.922 1.00 79.25 92 ALA A C 1
ATOM 710 O O . ALA A 1 92 ? -2.231 7.893 -0.721 1.00 79.25 92 ALA A O 1
ATOM 711 N N . SER A 1 93 ? -3.483 7.925 -2.578 1.00 83.44 93 SER A N 1
ATOM 712 C CA . SER A 1 93 ? -4.606 8.643 -1.960 1.00 83.44 93 SER A CA 1
ATOM 713 C C . SER A 1 93 ? -5.359 7.814 -0.907 1.00 83.44 93 SER A C 1
ATOM 715 O O . SER A 1 93 ? -6.077 8.374 -0.078 1.00 83.44 93 SER A O 1
ATOM 717 N N . CYS A 1 94 ? -5.180 6.488 -0.893 1.00 83.00 94 CYS A N 1
ATOM 718 C CA . CYS A 1 94 ? -5.984 5.571 -0.079 1.00 83.00 94 CYS A CA 1
ATOM 719 C C . CYS A 1 94 ? -5.776 5.695 1.437 1.00 83.00 94 CYS A C 1
ATOM 721 O O . CYS A 1 94 ? -6.689 5.381 2.210 1.00 83.00 94 CYS A O 1
ATOM 723 N N . ALA A 1 95 ? -4.597 6.142 1.876 1.00 85.00 95 ALA A N 1
ATOM 724 C CA . ALA A 1 95 ? -4.335 6.417 3.288 1.00 85.00 95 ALA A CA 1
ATOM 725 C C . ALA A 1 95 ? -5.087 7.679 3.748 1.00 85.00 95 ALA A C 1
ATOM 727 O O . ALA A 1 95 ? -5.746 7.677 4.787 1.00 85.00 95 ALA A O 1
ATOM 728 N N . SER A 1 96 ? -5.076 8.728 2.924 1.00 88.75 96 SER A N 1
ATOM 729 C CA . SER A 1 96 ? -5.750 9.996 3.214 1.00 88.75 96 SER A CA 1
ATOM 730 C C . SER A 1 96 ? -7.271 9.850 3.232 1.00 88.75 96 SER A C 1
ATOM 732 O O . SER A 1 96 ? -7.932 10.334 4.150 1.00 88.75 96 SER A O 1
ATOM 734 N N . THR A 1 97 ? -7.842 9.136 2.255 1.00 89.19 97 THR A N 1
ATOM 735 C CA . THR A 1 97 ? -9.293 8.888 2.207 1.00 89.19 97 THR A CA 1
ATOM 736 C C . THR A 1 97 ? -9.778 8.031 3.373 1.00 89.19 97 THR A C 1
ATOM 738 O O . THR A 1 97 ? -10.911 8.192 3.814 1.00 89.19 97 THR A O 1
ATOM 741 N N . TYR A 1 98 ? -8.930 7.146 3.906 1.00 88.25 98 TYR A N 1
ATOM 742 C CA . TYR A 1 98 ? -9.258 6.349 5.090 1.00 88.25 98 TYR A CA 1
ATOM 743 C C . TYR A 1 98 ? -9.398 7.222 6.332 1.00 88.25 98 TYR A C 1
ATOM 745 O O . TYR A 1 98 ? -10.422 7.140 7.002 1.00 88.25 98 TYR A O 1
ATOM 753 N N . ASN A 1 99 ? -8.434 8.117 6.574 1.00 90.25 99 ASN A N 1
ATOM 754 C CA . ASN A 1 99 ? -8.492 9.049 7.701 1.00 90.25 99 ASN A CA 1
ATOM 755 C C . ASN A 1 99 ? -9.706 9.980 7.620 1.00 90.25 99 ASN A C 1
ATOM 757 O O . ASN A 1 99 ? -10.340 10.243 8.637 1.00 90.25 99 ASN A O 1
ATOM 761 N N . MET A 1 100 ? -10.080 10.431 6.417 1.00 91.06 100 MET A N 1
ATOM 762 C CA . MET A 1 100 ? -11.310 11.213 6.230 1.00 91.06 100 MET A CA 1
ATOM 763 C C . MET A 1 100 ? -12.579 10.419 6.583 1.00 91.06 100 MET A C 1
ATOM 765 O O . MET A 1 100 ? -13.544 11.000 7.070 1.00 91.06 100 MET A O 1
ATOM 769 N N . GLY A 1 101 ? -12.578 9.099 6.378 1.00 88.06 101 GLY A N 1
ATOM 770 C CA . GLY A 1 101 ? -13.699 8.207 6.691 1.00 88.06 101 GLY A CA 1
ATOM 771 C C . GLY A 1 101 ? -13.762 7.715 8.143 1.00 88.06 101 GLY A C 1
ATOM 772 O O . GLY A 1 101 ? -14.730 7.047 8.504 1.00 88.06 101 GLY A O 1
ATOM 773 N N . PHE A 1 102 ? -12.776 8.035 8.989 1.00 89.50 102 PHE A N 1
ATOM 774 C CA . PHE A 1 102 ? -12.736 7.617 10.400 1.00 89.50 102 PHE A CA 1
ATOM 775 C C . PHE A 1 102 ? -14.015 7.894 11.190 1.00 89.50 102 PHE A C 1
ATOM 777 O O . PHE A 1 102 ? -14.530 6.953 11.796 1.00 89.50 102 PHE A O 1
ATOM 784 N N . PRO A 1 103 ? -14.556 9.128 11.213 1.00 89.44 103 PRO A N 1
ATOM 785 C CA . PRO A 1 103 ? -15.728 9.421 12.033 1.00 89.44 103 PRO A CA 1
ATOM 786 C C . PRO A 1 103 ? -16.962 8.612 11.614 1.00 89.44 103 PRO A C 1
ATOM 788 O O . PRO A 1 103 ? -17.752 8.229 12.476 1.00 89.44 103 PRO A O 1
ATOM 791 N N . SER A 1 104 ? -17.118 8.316 10.321 1.00 89.44 104 SER A N 1
ATOM 792 C CA . SER A 1 104 ? -18.207 7.467 9.823 1.00 89.44 104 SER A CA 1
ATOM 793 C C . SER A 1 104 ? -17.987 6.002 10.198 1.00 89.44 104 SER A C 1
ATOM 795 O O . SER A 1 104 ? -18.887 5.352 10.712 1.00 89.44 104 SER A O 1
ATOM 797 N N . MET A 1 105 ? -16.761 5.502 10.053 1.00 89.06 105 MET A N 1
ATOM 798 C CA . MET A 1 105 ? -16.415 4.109 10.352 1.00 89.06 105 MET A CA 1
ATOM 799 C C . MET A 1 105 ? -16.588 3.752 11.830 1.00 89.06 105 MET A C 1
ATOM 801 O O . MET A 1 105 ? -17.071 2.670 12.146 1.00 89.06 105 MET A O 1
ATOM 805 N N . LEU A 1 106 ? -16.246 4.676 12.732 1.00 89.94 106 LEU A N 1
ATOM 806 C CA . LEU A 1 106 ? -16.469 4.519 14.172 1.00 89.94 106 LEU A CA 1
ATOM 807 C C . LEU A 1 106 ? -17.959 4.371 14.505 1.00 89.94 106 LEU A C 1
ATOM 809 O O . LEU A 1 106 ? -18.319 3.586 15.379 1.00 89.94 106 LEU A O 1
ATOM 813 N N . ARG A 1 107 ? -18.819 5.110 13.792 1.00 88.25 107 ARG A N 1
ATOM 814 C CA . ARG A 1 107 ? -20.273 5.081 13.975 1.00 88.25 107 ARG A CA 1
ATOM 815 C C . ARG A 1 107 ? -20.895 3.814 13.392 1.00 88.25 107 ARG A C 1
ATOM 817 O O . ARG A 1 107 ? -21.701 3.179 14.064 1.00 88.25 107 ARG A O 1
ATOM 824 N N . ASP A 1 108 ? -20.500 3.447 12.177 1.00 88.50 108 ASP A N 1
ATOM 825 C CA . ASP A 1 108 ? -21.130 2.364 11.419 1.00 88.50 108 ASP A CA 1
ATOM 826 C C . ASP A 1 108 ? -20.661 0.981 11.897 1.00 88.50 108 ASP A C 1
ATOM 828 O O . ASP A 1 108 ? -21.467 0.063 12.026 1.00 88.50 108 ASP A O 1
ATOM 832 N N . LEU A 1 109 ? -19.373 0.832 12.233 1.00 85.75 109 LEU A N 1
ATOM 833 C CA . LEU A 1 109 ? -18.791 -0.440 12.684 1.00 85.75 109 LEU A CA 1
ATOM 834 C C . LEU A 1 109 ? -18.713 -0.566 14.217 1.00 85.75 109 LEU A C 1
ATOM 836 O O . LEU A 1 109 ? -18.214 -1.579 14.707 1.00 85.75 109 LEU A O 1
ATOM 840 N N . ASN A 1 110 ? -19.177 0.440 14.976 1.00 85.56 110 ASN A N 1
ATOM 841 C CA . ASN A 1 110 ? -19.108 0.480 16.448 1.00 85.56 110 ASN A CA 1
ATOM 842 C C . ASN A 1 110 ? -17.706 0.127 16.995 1.00 85.56 110 ASN A C 1
ATOM 844 O O . ASN A 1 110 ? -17.553 -0.614 17.968 1.00 85.56 110 ASN A O 1
ATOM 848 N N . CYS A 1 111 ? -16.657 0.630 16.341 1.00 85.88 111 CYS A N 1
ATOM 849 C CA . CYS A 1 111 ? -15.270 0.327 16.684 1.00 85.88 111 CYS A CA 1
ATOM 850 C C . CYS A 1 111 ? -14.621 1.445 17.513 1.00 85.88 111 CYS A C 1
ATOM 852 O O . CYS A 1 111 ? -15.110 2.574 17.578 1.00 85.88 111 CYS A O 1
ATOM 854 N N . THR A 1 112 ? -13.498 1.139 18.167 1.00 90.56 112 THR A N 1
ATOM 855 C CA . THR A 1 112 ? -12.723 2.152 18.899 1.00 90.56 112 THR A CA 1
ATOM 856 C C . THR A 1 112 ? -11.750 2.878 17.959 1.00 90.56 112 THR A C 1
ATOM 858 O O . THR A 1 112 ? -11.258 2.280 16.998 1.00 90.56 112 THR A O 1
ATOM 861 N N . PRO A 1 113 ? -11.382 4.145 18.239 1.00 89.31 113 PRO A N 1
ATOM 862 C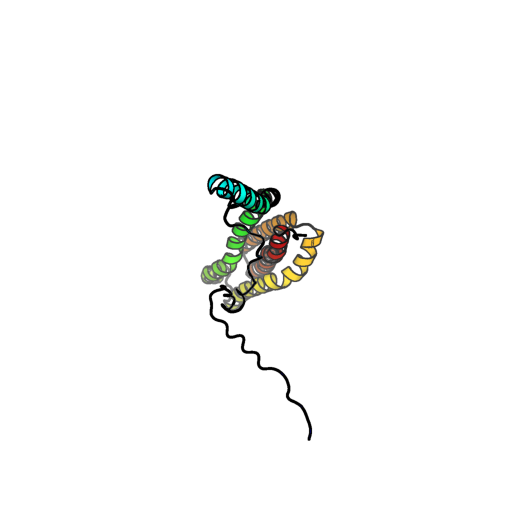 CA . PRO A 1 113 ? -10.382 4.873 17.447 1.00 89.31 113 PRO A CA 1
ATOM 863 C C . PRO A 1 113 ? -9.031 4.152 17.388 1.00 89.31 113 PRO A C 1
ATOM 865 O O . PRO A 1 113 ? -8.327 4.229 16.383 1.00 89.31 113 PRO A O 1
ATOM 868 N N . PHE A 1 114 ? -8.699 3.380 18.425 1.00 91.06 114 PHE A N 1
ATOM 869 C CA . PHE A 1 114 ? -7.523 2.518 18.423 1.00 91.06 114 PHE A CA 1
ATOM 870 C C . PHE A 1 114 ? -7.585 1.459 17.309 1.00 91.06 114 PHE A C 1
ATOM 872 O O . PHE A 1 114 ? -6.621 1.302 16.566 1.00 91.06 114 PHE A O 1
ATOM 879 N N . GLN A 1 115 ? -8.722 0.778 17.132 1.00 89.62 115 GLN A N 1
ATOM 880 C CA . GLN A 1 115 ? -8.884 -0.232 16.079 1.00 89.62 115 GLN A CA 1
ATOM 881 C C . GLN A 1 115 ? -8.825 0.377 14.670 1.00 89.62 115 GLN A C 1
ATOM 883 O O . GLN A 1 115 ? -8.210 -0.204 13.775 1.00 89.62 115 GLN A O 1
ATOM 888 N N . ALA A 1 116 ? -9.408 1.564 14.476 1.00 88.75 116 ALA A N 1
ATOM 889 C CA . ALA A 1 116 ? -9.326 2.282 13.203 1.00 88.75 116 ALA A CA 1
ATOM 890 C C . ALA A 1 116 ? -7.873 2.655 12.850 1.00 88.75 116 ALA A C 1
ATOM 892 O O . ALA A 1 116 ? -7.437 2.411 11.720 1.00 88.75 116 ALA A O 1
ATOM 893 N N . ASN A 1 117 ? -7.103 3.152 13.830 1.00 92.12 117 ASN A N 1
ATOM 894 C CA . ASN A 1 117 ? -5.674 3.447 13.678 1.00 92.12 117 ASN A CA 1
ATOM 895 C C . ASN A 1 117 ? -4.851 2.201 13.351 1.00 92.12 117 ASN A C 1
ATOM 897 O O . ASN A 1 117 ? -3.996 2.258 12.468 1.00 92.12 117 ASN A O 1
ATOM 901 N N . VAL A 1 118 ? -5.130 1.069 14.005 1.00 92.12 118 VAL A N 1
ATOM 902 C CA . VAL A 1 118 ? -4.473 -0.206 13.683 1.00 92.12 118 VAL A CA 1
ATOM 903 C C . VAL A 1 118 ? -4.668 -0.545 12.206 1.00 92.12 118 VAL A C 1
ATOM 905 O O . VAL A 1 118 ? -3.697 -0.907 11.550 1.00 92.12 118 VAL A O 1
ATOM 908 N N . GLY A 1 119 ? -5.871 -0.337 11.655 1.00 90.75 119 GLY A N 1
ATOM 909 C CA . GLY A 1 119 ? -6.157 -0.504 10.225 1.00 90.75 119 GLY A CA 1
ATOM 910 C C . GLY A 1 119 ? -5.269 0.344 9.299 1.00 90.75 119 GLY A C 1
ATOM 911 O O . GLY A 1 119 ? -4.845 -0.130 8.244 1.00 90.75 119 GLY A O 1
ATOM 912 N N . LEU A 1 120 ? -4.935 1.575 9.701 1.00 91.50 120 LEU A N 1
ATOM 913 C CA . LEU A 1 120 ? -4.020 2.444 8.951 1.00 91.50 120 LEU A CA 1
ATOM 914 C C . LEU A 1 120 ? -2.568 1.956 9.066 1.00 91.50 120 LEU A C 1
ATOM 916 O O . LEU A 1 120 ? -1.843 1.920 8.074 1.00 91.50 120 LEU A O 1
ATOM 920 N N . SER A 1 121 ? -2.142 1.551 10.263 1.00 93.06 121 SER A N 1
ATOM 921 C CA . SER A 1 121 ? -0.781 1.067 10.506 1.00 93.06 121 SER A CA 1
ATOM 922 C C . SER A 1 121 ? -0.494 -0.253 9.788 1.00 93.06 121 SER A C 1
ATOM 924 O O . SER A 1 121 ? 0.570 -0.396 9.190 1.00 93.06 121 SER A O 1
ATOM 926 N N . VAL A 1 122 ? -1.437 -1.204 9.775 1.00 93.12 122 VAL A N 1
ATOM 927 C CA . VAL A 1 122 ? -1.241 -2.480 9.061 1.00 93.12 122 VAL A CA 1
ATOM 928 C C . VAL A 1 122 ? -1.174 -2.300 7.548 1.00 93.12 122 VAL A C 1
ATOM 930 O O . VAL A 1 122 ? -0.461 -3.051 6.889 1.00 93.12 122 VAL A O 1
ATOM 933 N N . TYR A 1 123 ? -1.843 -1.284 6.992 1.00 91.12 123 TYR A N 1
ATOM 934 C CA . TYR A 1 123 ? -1.681 -0.927 5.582 1.00 91.12 123 TYR A CA 1
ATOM 935 C C . TYR A 1 123 ? -0.230 -0.527 5.284 1.00 91.12 123 TYR A C 1
ATOM 937 O O . TYR A 1 123 ? 0.361 -1.025 4.328 1.00 91.12 123 TYR A O 1
ATOM 945 N N . ALA A 1 124 ? 0.368 0.315 6.135 1.00 90.69 124 ALA A N 1
ATOM 946 C CA . ALA A 1 124 ? 1.770 0.708 6.001 1.00 90.69 124 ALA A CA 1
ATOM 947 C C . ALA A 1 124 ? 2.729 -0.483 6.181 1.00 90.69 124 ALA A C 1
ATOM 949 O O . ALA A 1 124 ? 3.697 -0.605 5.434 1.00 90.69 124 ALA A O 1
ATOM 950 N N . LEU A 1 125 ? 2.437 -1.397 7.115 1.00 92.38 125 LEU A N 1
ATOM 951 C CA . LEU A 1 125 ? 3.217 -2.628 7.296 1.00 92.38 125 LEU A CA 1
ATOM 952 C C . LEU A 1 125 ? 3.161 -3.530 6.059 1.00 92.38 125 LEU A C 1
ATOM 954 O O . LEU A 1 125 ? 4.204 -3.960 5.571 1.00 92.38 125 LEU A O 1
ATOM 958 N N . GLY A 1 126 ? 1.966 -3.778 5.516 1.00 89.31 126 GLY A N 1
ATOM 959 C CA . GLY A 1 126 ? 1.804 -4.538 4.276 1.00 89.31 126 GLY A CA 1
ATOM 960 C C . GLY A 1 126 ? 2.542 -3.881 3.112 1.00 89.31 126 GLY A C 1
ATOM 961 O O . GLY A 1 126 ? 3.197 -4.567 2.332 1.00 89.31 126 GLY A O 1
ATOM 962 N N . PHE A 1 127 ? 2.513 -2.548 3.046 1.00 88.25 127 PHE A N 1
ATOM 963 C CA . PHE A 1 127 ? 3.219 -1.797 2.016 1.00 88.25 127 PHE A CA 1
ATOM 964 C C . PHE A 1 127 ? 4.751 -1.878 2.138 1.00 88.25 127 PHE A C 1
ATOM 966 O O . PHE A 1 127 ? 5.438 -1.821 1.126 1.00 88.25 127 PHE A O 1
ATOM 973 N N . GLY A 1 128 ? 5.294 -2.015 3.352 1.00 87.50 128 GLY A N 1
ATOM 974 C CA . GLY A 1 128 ? 6.740 -2.101 3.588 1.00 87.50 128 GLY A CA 1
ATOM 975 C C . GLY A 1 128 ? 7.328 -3.511 3.468 1.00 87.50 128 GLY A C 1
ATOM 976 O O . GLY A 1 128 ? 8.452 -3.665 3.000 1.00 87.50 128 GLY A O 1
ATOM 977 N N . VAL A 1 129 ? 6.586 -4.546 3.872 1.00 88.50 129 VAL A N 1
ATOM 978 C CA . VAL A 1 129 ? 7.103 -5.929 3.933 1.00 88.50 129 VAL A CA 1
ATOM 979 C C . VAL A 1 129 ? 7.009 -6.642 2.583 1.00 88.50 129 VAL A C 1
ATOM 981 O O . VAL A 1 129 ? 7.923 -7.356 2.177 1.00 88.50 129 VAL A O 1
ATOM 984 N N . VAL A 1 130 ? 5.908 -6.445 1.863 1.00 87.06 130 VAL A N 1
ATOM 985 C CA . VAL A 1 130 ? 5.602 -7.185 0.629 1.00 87.06 130 VAL A CA 1
ATOM 986 C C . VAL A 1 130 ? 6.522 -6.863 -0.560 1.00 87.06 130 VAL A C 1
ATOM 988 O O . VAL A 1 130 ? 6.817 -7.792 -1.321 1.00 87.06 130 VAL A O 1
ATOM 991 N N . PRO A 1 131 ? 7.075 -5.642 -0.717 1.00 83.75 131 PRO A N 1
ATOM 992 C CA . PRO A 1 131 ? 8.098 -5.344 -1.720 1.00 83.75 131 PRO A CA 1
ATOM 993 C C . PRO A 1 131 ? 9.299 -6.280 -1.694 1.00 83.75 131 PRO A C 1
ATOM 995 O O . PRO A 1 131 ? 9.841 -6.581 -2.750 1.00 83.75 131 PRO A O 1
ATOM 998 N N . LEU A 1 132 ? 9.697 -6.764 -0.512 1.00 85.12 132 LEU A N 1
ATOM 999 C CA . LEU A 1 132 ? 10.879 -7.614 -0.354 1.00 85.12 132 LEU A CA 1
ATOM 1000 C C . LEU A 1 132 ? 10.730 -8.938 -1.112 1.00 85.12 132 LEU A C 1
ATOM 1002 O O . LEU A 1 132 ? 11.670 -9.413 -1.740 1.00 85.12 132 LEU A O 1
ATOM 1006 N N . VAL A 1 133 ? 9.523 -9.505 -1.095 1.00 82.44 133 VAL A N 1
ATOM 1007 C CA . VAL A 1 133 ? 9.200 -10.741 -1.821 1.00 82.44 133 VAL A CA 1
ATOM 1008 C C . VAL A 1 133 ? 8.855 -10.431 -3.275 1.00 82.44 133 VAL A C 1
ATOM 1010 O O . VAL A 1 133 ? 9.273 -11.135 -4.191 1.00 82.44 133 VAL A O 1
ATOM 1013 N N . THR A 1 134 ? 8.116 -9.343 -3.497 1.00 77.44 134 THR A N 1
ATOM 1014 C CA . THR A 1 134 ? 7.616 -8.968 -4.825 1.00 77.44 134 THR A CA 1
ATOM 1015 C C . THR A 1 134 ? 8.737 -8.527 -5.771 1.00 77.44 134 THR A C 1
ATOM 1017 O O . THR A 1 134 ? 8.606 -8.708 -6.977 1.00 77.44 134 THR A O 1
ATOM 1020 N N . ALA A 1 135 ? 9.847 -7.999 -5.241 1.00 78.50 135 ALA A N 1
ATOM 1021 C CA . ALA A 1 135 ? 11.039 -7.655 -6.017 1.00 78.50 135 ALA A CA 1
ATOM 1022 C C . ALA A 1 135 ? 11.608 -8.880 -6.744 1.00 78.50 135 ALA A C 1
ATOM 1024 O O . ALA A 1 135 ? 11.703 -8.867 -7.967 1.00 78.50 135 ALA A O 1
ATOM 1025 N N . SER A 1 136 ? 11.862 -9.967 -6.009 1.00 79.50 136 SER A N 1
ATOM 1026 C CA . SER A 1 136 ? 12.373 -11.221 -6.587 1.00 79.50 136 SER A CA 1
ATOM 1027 C C . SER A 1 136 ? 11.372 -11.829 -7.577 1.00 79.50 136 SER A C 1
ATOM 1029 O O . SER A 1 136 ? 11.734 -12.296 -8.649 1.00 79.50 136 SER A O 1
ATOM 1031 N N . PHE A 1 137 ? 10.076 -11.752 -7.256 1.00 73.75 137 PHE A N 1
ATOM 1032 C CA . PHE A 1 137 ? 9.012 -12.281 -8.115 1.00 73.75 137 PHE A CA 1
ATOM 1033 C C . PHE A 1 137 ? 8.874 -11.532 -9.451 1.00 73.75 137 PHE A C 1
ATOM 1035 O O . PHE A 1 137 ? 8.396 -12.097 -10.434 1.00 73.75 137 PHE A O 1
ATOM 1042 N N . SER A 1 138 ? 9.275 -10.257 -9.492 1.00 74.31 138 SER A N 1
ATOM 1043 C CA . SER A 1 138 ? 9.157 -9.418 -10.688 1.00 74.31 138 SER A CA 1
ATOM 1044 C C . SER A 1 138 ? 10.151 -9.777 -11.794 1.00 74.31 138 SER A C 1
ATOM 1046 O O . SER A 1 138 ? 9.868 -9.525 -12.966 1.00 74.31 138 SER A O 1
ATOM 1048 N N . GLU A 1 139 ? 11.277 -10.391 -11.431 1.00 72.50 139 GLU A N 1
ATOM 1049 C CA . GLU A 1 139 ? 12.312 -10.830 -12.371 1.00 72.50 139 GLU A CA 1
ATOM 1050 C C . GLU A 1 139 ? 11.914 -12.133 -13.074 1.00 72.50 139 GLU A C 1
ATOM 1052 O O . GLU A 1 139 ? 12.226 -12.327 -14.245 1.00 72.50 139 GLU A O 1
ATOM 1057 N N . GLU A 1 140 ? 11.158 -12.995 -12.391 1.00 77.50 140 GLU A N 1
ATOM 1058 C CA . GLU A 1 140 ? 10.836 -14.338 -12.881 1.00 77.50 140 GLU A CA 1
ATOM 1059 C C . GLU A 1 140 ? 9.493 -14.416 -13.627 1.00 77.50 140 GLU A C 1
ATOM 1061 O O . GLU A 1 140 ? 9.358 -15.168 -14.589 1.00 77.50 140 GLU A O 1
ATOM 1066 N N . PHE A 1 141 ? 8.500 -13.603 -13.243 1.00 69.06 141 PHE A N 1
ATOM 1067 C CA . PHE A 1 141 ? 7.165 -13.606 -13.870 1.00 69.06 141 PHE A CA 1
ATOM 1068 C C . PHE A 1 141 ? 6.969 -12.541 -14.957 1.00 69.06 141 PHE A C 1
ATOM 1070 O O . PHE A 1 141 ? 5.920 -12.505 -15.605 1.00 69.06 141 PHE A O 1
ATOM 1077 N N . GLY A 1 142 ? 7.964 -11.682 -15.180 1.00 69.75 142 GLY A N 1
ATOM 1078 C CA . GLY A 1 142 ? 7.862 -10.546 -16.089 1.00 69.75 142 GLY A CA 1
ATOM 1079 C C . GLY A 1 142 ? 7.004 -9.405 -15.528 1.00 69.75 142 GLY A C 1
ATOM 1080 O O . GLY A 1 142 ? 6.123 -9.581 -14.682 1.00 69.75 142 GLY A O 1
ATOM 1081 N N . ARG A 1 143 ? 7.254 -8.183 -16.008 1.00 70.75 143 ARG A N 1
ATOM 1082 C CA . ARG A 1 143 ? 6.669 -6.964 -15.416 1.00 70.75 143 ARG A CA 1
ATOM 1083 C C . ARG A 1 143 ? 5.180 -6.796 -15.696 1.00 70.75 143 ARG A C 1
ATOM 1085 O O . ARG A 1 143 ? 4.418 -6.387 -14.822 1.00 70.75 143 ARG A O 1
ATOM 1092 N N . HIS A 1 144 ? 4.751 -7.145 -16.904 1.00 72.94 144 HIS A N 1
ATOM 1093 C CA . HIS A 1 144 ? 3.383 -6.933 -17.378 1.00 72.94 144 HIS A CA 1
ATOM 1094 C C . HIS A 1 144 ? 2.296 -7.656 -16.546 1.00 72.94 144 HIS A C 1
ATOM 1096 O O . HIS A 1 144 ? 1.376 -6.990 -16.056 1.00 72.94 144 HIS A O 1
ATOM 1102 N N . PRO A 1 145 ? 2.365 -8.984 -16.310 1.00 78.56 145 PRO A N 1
ATOM 1103 C CA . PRO A 1 145 ? 1.360 -9.673 -15.495 1.00 78.56 145 PRO A CA 1
ATOM 1104 C C . PRO A 1 145 ? 1.379 -9.220 -14.030 1.00 78.56 145 PRO A C 1
ATOM 1106 O O . PRO A 1 145 ? 0.333 -9.209 -13.381 1.00 78.56 145 PRO A O 1
ATOM 1109 N N . LEU A 1 146 ? 2.532 -8.779 -13.518 1.00 80.00 146 LEU A N 1
ATOM 1110 C CA . LEU A 1 146 ? 2.664 -8.273 -12.154 1.00 80.00 146 LEU A CA 1
ATOM 1111 C C . LEU A 1 146 ? 1.919 -6.938 -11.961 1.00 80.00 146 LEU A C 1
ATOM 1113 O O . LEU A 1 146 ? 1.229 -6.738 -10.953 1.00 80.00 146 LEU A O 1
ATOM 1117 N N . TYR A 1 147 ? 1.988 -6.034 -12.946 1.00 75.75 147 TYR A N 1
ATOM 1118 C CA . TYR A 1 147 ? 1.203 -4.796 -12.935 1.00 75.75 147 TYR A CA 1
ATOM 1119 C C . TYR A 1 147 ? -0.296 -5.072 -12.962 1.00 75.75 147 TYR A C 1
ATOM 1121 O O . TYR A 1 147 ? -1.044 -4.494 -12.169 1.00 75.75 147 TYR A O 1
ATOM 1129 N N . LEU A 1 148 ? -0.737 -5.975 -13.838 1.00 80.00 148 LEU A N 1
ATOM 1130 C CA . LEU A 1 148 ? -2.155 -6.276 -13.994 1.00 80.00 148 LEU A CA 1
ATOM 1131 C C . LEU A 1 148 ? -2.711 -7.011 -12.764 1.00 80.00 148 LEU A C 1
ATOM 1133 O O . LEU A 1 148 ? -3.745 -6.618 -12.225 1.00 80.00 148 LEU A O 1
ATOM 1137 N N . GLY A 1 149 ? -1.986 -8.012 -12.258 1.00 83.56 149 GLY A N 1
ATOM 1138 C CA . GLY A 1 149 ? -2.363 -8.773 -11.068 1.00 83.56 149 GLY A CA 1
ATOM 1139 C C . GLY A 1 149 ? -2.432 -7.906 -9.812 1.00 83.56 149 GLY A C 1
ATOM 1140 O O . GLY A 1 149 ? -3.410 -7.971 -9.068 1.00 83.56 149 GLY A O 1
ATOM 1141 N N . SER A 1 150 ? -1.448 -7.026 -9.603 1.00 84.44 150 SER A N 1
ATOM 1142 C CA . SER A 1 150 ? -1.464 -6.104 -8.460 1.00 84.44 150 SER A CA 1
ATOM 1143 C C . SER A 1 150 ? -2.550 -5.030 -8.580 1.00 84.44 150 SER A C 1
ATOM 1145 O O . SER A 1 150 ? -3.145 -4.654 -7.571 1.00 84.44 150 SER A O 1
ATOM 1147 N N . ALA A 1 151 ? -2.859 -4.546 -9.788 1.00 82.81 151 ALA A N 1
ATOM 1148 C CA . ALA A 1 151 ? -3.954 -3.602 -10.011 1.00 82.81 151 ALA A CA 1
ATOM 1149 C C . ALA A 1 151 ? -5.325 -4.233 -9.719 1.00 82.81 151 ALA A C 1
ATOM 1151 O O . ALA A 1 151 ? -6.127 -3.649 -8.988 1.00 82.81 151 ALA A O 1
ATOM 1152 N N . VAL A 1 152 ? -5.574 -5.441 -10.232 1.00 87.19 152 VAL A N 1
ATOM 1153 C CA . VAL A 1 152 ? -6.819 -6.183 -9.984 1.00 87.19 152 VAL A CA 1
ATOM 1154 C C . VAL A 1 152 ? -6.937 -6.568 -8.509 1.00 87.19 152 VAL A C 1
ATOM 1156 O O . VAL A 1 152 ? -7.981 -6.340 -7.901 1.00 87.19 152 VAL A O 1
ATOM 1159 N N . GLY A 1 153 ? -5.861 -7.078 -7.901 1.00 88.19 153 GLY A N 1
ATOM 1160 C CA . GLY A 1 153 ? -5.830 -7.425 -6.479 1.00 88.19 153 GLY A CA 1
ATOM 1161 C C . GLY A 1 153 ? -6.111 -6.221 -5.579 1.00 88.19 153 GLY A C 1
ATOM 1162 O O . GLY A 1 153 ? -6.913 -6.310 -4.650 1.00 88.19 153 GLY A O 1
ATOM 1163 N N . PHE A 1 154 ? -5.531 -5.062 -5.899 1.00 87.88 154 PHE A N 1
ATOM 1164 C CA . PHE A 1 154 ? -5.794 -3.819 -5.178 1.00 87.88 154 PHE A CA 1
ATOM 1165 C C . PHE A 1 154 ? -7.264 -3.387 -5.273 1.00 87.88 154 PHE A C 1
ATOM 1167 O O . PHE A 1 154 ? -7.870 -3.043 -4.256 1.00 87.88 154 PHE A O 1
ATOM 1174 N N . LEU A 1 155 ? -7.848 -3.436 -6.476 1.00 88.06 155 LEU A N 1
ATOM 1175 C CA . LEU A 1 155 ? -9.250 -3.087 -6.708 1.00 88.06 155 LEU A CA 1
ATOM 1176 C C . LEU A 1 155 ? -10.195 -4.028 -5.947 1.00 88.06 155 LEU A C 1
ATOM 1178 O O . LEU A 1 155 ? -11.112 -3.567 -5.272 1.00 88.06 155 LEU A O 1
ATOM 1182 N N . LEU A 1 156 ? -9.945 -5.337 -6.005 1.00 91.81 156 LEU A N 1
ATOM 1183 C CA . LEU A 1 156 ? -10.740 -6.333 -5.288 1.00 91.81 156 LEU A CA 1
ATOM 1184 C C . LEU A 1 156 ? -10.716 -6.082 -3.781 1.00 91.81 156 LEU A C 1
ATOM 1186 O O . LEU A 1 156 ? -11.770 -6.035 -3.152 1.00 91.81 156 LEU A O 1
ATOM 1190 N N . MET A 1 157 ? -9.535 -5.847 -3.203 1.00 91.31 157 MET A N 1
ATOM 1191 C CA . MET A 1 157 ? -9.432 -5.536 -1.775 1.00 91.31 157 MET A CA 1
ATOM 1192 C C . MET A 1 157 ? -10.107 -4.204 -1.422 1.00 91.31 157 MET A C 1
ATOM 1194 O O . MET A 1 157 ? -10.664 -4.071 -0.336 1.00 91.31 157 MET A O 1
ATOM 1198 N N . TYR A 1 158 ? -10.125 -3.233 -2.341 1.00 88.75 158 TYR A N 1
ATOM 1199 C CA . TYR A 1 158 ? -10.877 -1.988 -2.162 1.00 88.75 158 TYR A CA 1
ATOM 1200 C C . TYR A 1 158 ? -12.385 -2.237 -2.051 1.00 88.75 158 TYR A C 1
ATOM 1202 O O . TYR A 1 158 ? -13.030 -1.702 -1.150 1.00 88.75 158 TYR A O 1
ATOM 1210 N N . VAL A 1 159 ? -12.934 -3.110 -2.900 1.00 91.00 159 VAL A N 1
ATOM 1211 C CA . VAL A 1 159 ? -14.343 -3.526 -2.830 1.00 91.00 159 VAL A CA 1
ATOM 1212 C C . VAL A 1 159 ? -14.630 -4.305 -1.543 1.00 91.00 159 VAL A C 1
ATOM 1214 O O . VAL A 1 159 ? -15.639 -4.048 -0.891 1.00 91.00 159 VAL A O 1
ATOM 1217 N N . VAL A 1 160 ? -13.728 -5.197 -1.118 1.00 90.00 160 VAL A N 1
ATOM 1218 C CA . VAL A 1 160 ? -13.868 -5.942 0.148 1.00 90.00 160 VAL A CA 1
ATOM 1219 C C . VAL A 1 160 ? -13.949 -4.995 1.345 1.00 90.00 160 VAL A C 1
ATOM 1221 O O . VAL A 1 160 ? -14.804 -5.176 2.207 1.00 90.00 160 VAL A O 1
ATOM 1224 N N . VAL A 1 161 ? -13.099 -3.964 1.393 1.00 88.88 161 VAL A N 1
ATOM 1225 C CA . VAL A 1 161 ? -13.140 -2.948 2.457 1.00 88.88 161 VAL A CA 1
ATOM 1226 C C . VAL A 1 161 ? -14.434 -2.129 2.392 1.00 88.88 161 VAL A C 1
ATOM 1228 O O . VAL A 1 161 ? -14.978 -1.793 3.439 1.00 88.88 161 VAL A O 1
ATOM 1231 N N . ALA A 1 162 ? -14.958 -1.847 1.196 1.00 87.50 162 ALA A N 1
ATOM 1232 C CA . ALA A 1 162 ? -16.229 -1.139 1.029 1.00 87.50 162 ALA A CA 1
ATOM 1233 C C . ALA A 1 162 ? -17.451 -1.964 1.482 1.00 87.50 162 ALA A C 1
ATOM 1235 O O . ALA A 1 162 ? -18.429 -1.394 1.953 1.00 87.50 162 ALA A O 1
ATOM 1236 N N . MET A 1 163 ? -17.393 -3.294 1.367 1.00 89.81 163 MET A N 1
ATOM 1237 C CA . MET A 1 163 ? -18.448 -4.217 1.816 1.00 89.81 163 MET A CA 1
ATOM 1238 C C . MET A 1 163 ? -18.229 -4.758 3.240 1.00 89.81 163 MET A C 1
ATOM 1240 O O . MET A 1 163 ? -18.954 -5.649 3.689 1.00 89.81 163 MET A O 1
ATOM 1244 N N . ALA A 1 164 ? -17.210 -4.279 3.952 1.00 87.69 164 ALA A N 1
ATOM 1245 C CA . ALA A 1 164 ? -16.850 -4.819 5.252 1.00 87.69 164 ALA A CA 1
ATOM 1246 C C . ALA A 1 164 ? -17.871 -4.421 6.330 1.00 87.69 164 ALA A C 1
ATOM 1248 O O . ALA A 1 164 ? -17.988 -3.257 6.694 1.00 87.69 164 ALA A O 1
ATOM 1249 N N . ASN A 1 165 ? -18.543 -5.419 6.907 1.00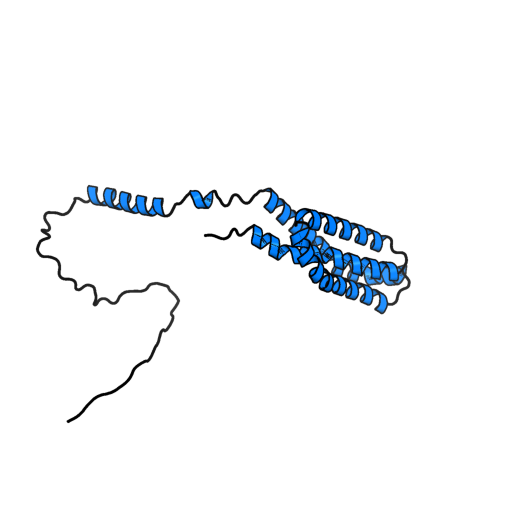 86.50 165 ASN A N 1
ATOM 1250 C CA . ASN A 1 165 ? -19.461 -5.235 8.041 1.00 86.50 165 ASN A CA 1
ATOM 1251 C C . ASN A 1 165 ? -18.765 -5.316 9.413 1.00 86.50 165 ASN A C 1
ATOM 1253 O O . ASN A 1 165 ? -19.402 -5.124 10.440 1.00 86.50 165 ASN A O 1
ATOM 1257 N N . ASN A 1 166 ? -17.467 -5.640 9.444 1.00 88.75 166 ASN A N 1
ATOM 1258 C CA . ASN A 1 166 ? -16.693 -5.821 10.672 1.00 88.75 166 ASN A CA 1
ATOM 1259 C C . ASN A 1 166 ? -15.320 -5.157 10.560 1.00 88.75 166 ASN A C 1
ATOM 1261 O O . ASN A 1 166 ? -14.673 -5.208 9.511 1.00 88.75 166 ASN A O 1
ATOM 1265 N N . ILE A 1 167 ? -14.820 -4.620 11.678 1.00 88.56 167 ILE A N 1
ATOM 1266 C CA . ILE A 1 167 ? -13.524 -3.925 11.713 1.00 88.56 167 ILE A CA 1
ATOM 1267 C C . ILE A 1 167 ? -12.355 -4.870 11.417 1.00 88.56 167 ILE A C 1
ATOM 1269 O O . ILE A 1 167 ? -11.380 -4.479 10.786 1.00 88.56 167 ILE A O 1
ATOM 1273 N N . GLN A 1 168 ? -12.472 -6.146 11.791 1.00 90.62 168 GLN A N 1
ATOM 1274 C CA . GLN A 1 168 ? -11.458 -7.158 11.485 1.00 90.62 168 GLN A CA 1
ATOM 1275 C C . GLN A 1 168 ? -11.307 -7.371 9.974 1.00 90.62 168 GLN A C 1
ATOM 1277 O O . GLN A 1 168 ? -10.188 -7.443 9.471 1.00 90.62 168 GLN A O 1
ATOM 1282 N N . THR A 1 169 ? -12.421 -7.393 9.235 1.00 91.06 169 THR A N 1
ATOM 1283 C CA . THR A 1 169 ? -12.414 -7.494 7.770 1.00 91.06 169 THR A CA 1
ATOM 1284 C C . THR A 1 169 ? -11.769 -6.265 7.138 1.00 91.06 169 THR A C 1
ATOM 1286 O O . THR A 1 169 ? -10.987 -6.409 6.202 1.00 91.06 169 THR A O 1
ATOM 1289 N N . VAL A 1 170 ? -12.018 -5.070 7.688 1.00 91.31 170 VAL A N 1
ATOM 1290 C CA . VAL A 1 170 ? -11.334 -3.840 7.262 1.00 91.31 170 VAL A CA 1
ATOM 1291 C C . VAL A 1 170 ? -9.826 -3.949 7.493 1.00 91.31 170 VAL A C 1
ATOM 1293 O O . VAL A 1 170 ? -9.062 -3.658 6.580 1.00 91.31 170 VAL A O 1
ATOM 1296 N N . ILE A 1 171 ? -9.379 -4.411 8.665 1.00 92.31 171 ILE A N 1
ATOM 1297 C CA . ILE A 1 171 ? -7.951 -4.550 9.005 1.00 92.31 171 ILE A CA 1
ATOM 1298 C C . ILE A 1 171 ? -7.250 -5.544 8.065 1.00 92.31 171 ILE A C 1
ATOM 1300 O O . ILE A 1 171 ? -6.195 -5.229 7.514 1.00 92.31 171 ILE A O 1
ATOM 1304 N N . VAL A 1 172 ? -7.839 -6.721 7.832 1.00 92.88 172 VAL A N 1
ATOM 1305 C CA . VAL A 1 172 ? -7.266 -7.728 6.919 1.00 92.88 172 VAL A CA 1
ATOM 1306 C C . VAL A 1 172 ? -7.277 -7.224 5.476 1.00 92.88 172 VAL A C 1
ATOM 1308 O O . VAL A 1 172 ? -6.259 -7.298 4.788 1.00 92.88 172 VAL A O 1
ATOM 1311 N N . GLY A 1 173 ? -8.395 -6.646 5.031 1.00 91.88 173 GLY A N 1
ATOM 1312 C CA . GLY A 1 173 ? -8.512 -6.048 3.704 1.00 91.88 173 GLY A CA 1
ATOM 1313 C C . GLY A 1 173 ? -7.484 -4.939 3.484 1.00 91.88 173 GLY A C 1
ATOM 1314 O O . GLY A 1 173 ? -6.895 -4.860 2.413 1.00 91.88 173 GLY A O 1
ATOM 1315 N N . ARG A 1 174 ? -7.189 -4.137 4.513 1.00 91.50 174 ARG A N 1
ATOM 1316 C CA . ARG A 1 174 ? -6.165 -3.081 4.491 1.00 91.50 174 ARG A CA 1
ATOM 1317 C C . ARG A 1 174 ? -4.749 -3.627 4.389 1.00 91.50 174 ARG A C 1
ATOM 1319 O O . ARG A 1 174 ? -3.970 -3.095 3.604 1.00 91.50 174 ARG A O 1
ATOM 1326 N N . LEU A 1 175 ? -4.419 -4.681 5.133 1.00 92.81 175 LEU A N 1
ATOM 1327 C CA . LEU A 1 175 ? -3.114 -5.339 5.033 1.00 92.81 175 LEU A CA 1
ATOM 1328 C C . LEU A 1 175 ? -2.870 -5.842 3.602 1.00 92.81 175 LEU A C 1
ATOM 1330 O O . LEU A 1 175 ? -1.841 -5.539 3.001 1.00 92.81 175 LEU A O 1
ATOM 1334 N N . LEU A 1 176 ? -3.849 -6.556 3.038 1.00 91.38 176 LEU A N 1
ATOM 1335 C CA . LEU A 1 176 ? -3.771 -7.087 1.676 1.00 91.38 176 LEU A CA 1
ATOM 1336 C C . LEU A 1 176 ? -3.795 -5.970 0.623 1.00 91.38 176 LEU A C 1
ATOM 1338 O O . LEU A 1 176 ? -3.058 -6.012 -0.356 1.00 91.38 176 LEU A O 1
ATOM 1342 N N . GLN A 1 177 ? -4.586 -4.921 0.835 1.00 90.81 177 GLN A N 1
ATOM 1343 C CA . GLN A 1 177 ? -4.597 -3.750 -0.038 1.00 90.81 177 GLN A CA 1
ATOM 1344 C C . GLN A 1 177 ? -3.236 -3.035 -0.048 1.00 90.81 177 GLN A C 1
ATOM 1346 O O . GLN A 1 177 ? -2.777 -2.628 -1.112 1.00 90.81 177 GLN A O 1
ATOM 1351 N N . GLY A 1 178 ? -2.566 -2.920 1.103 1.00 88.62 178 GLY A N 1
ATOM 1352 C CA . GLY A 1 178 ? -1.200 -2.397 1.197 1.00 88.62 178 GLY A CA 1
ATOM 1353 C C . GLY A 1 178 ? -0.188 -3.294 0.485 1.00 88.62 178 GLY A C 1
ATOM 1354 O O . GLY A 1 178 ? 0.652 -2.793 -0.262 1.00 88.62 178 GLY A O 1
ATOM 1355 N N . ALA A 1 179 ? -0.337 -4.616 0.627 1.00 89.00 179 ALA A N 1
ATOM 1356 C CA . ALA A 1 179 ? 0.482 -5.618 -0.052 1.00 89.00 179 ALA A CA 1
ATOM 1357 C C . ALA A 1 179 ? 0.467 -5.432 -1.581 1.00 89.00 179 ALA A C 1
ATOM 1359 O O . ALA A 1 179 ? 1.507 -5.154 -2.180 1.00 89.00 179 ALA A O 1
ATOM 1360 N N . PHE A 1 180 ? -0.717 -5.477 -2.204 1.00 86.88 180 PHE A N 1
ATOM 1361 C CA . PHE A 1 180 ? -0.884 -5.276 -3.654 1.00 86.88 180 PHE A CA 1
ATOM 1362 C C . PHE A 1 180 ? -0.649 -3.819 -4.096 1.00 86.88 180 PHE A C 1
ATOM 1364 O O . PHE A 1 180 ? -0.352 -3.528 -5.261 1.00 86.88 180 PHE A O 1
ATOM 1371 N N . GLY A 1 181 ? -0.774 -2.869 -3.168 1.00 83.94 181 GLY A N 1
ATOM 1372 C CA . GLY A 1 181 ? -0.439 -1.468 -3.394 1.00 83.94 181 GLY A CA 1
ATOM 1373 C C . GLY A 1 181 ? 1.058 -1.260 -3.642 1.00 83.94 181 GLY A C 1
ATOM 1374 O O . GLY A 1 181 ? 1.428 -0.457 -4.501 1.00 83.94 181 GLY A O 1
ATOM 1375 N N . SER A 1 182 ? 1.903 -2.021 -2.944 1.00 85.94 182 SER A N 1
ATOM 1376 C CA . SER A 1 182 ? 3.356 -1.824 -2.904 1.00 85.94 182 SER A CA 1
ATOM 1377 C C . SER A 1 182 ? 4.107 -2.270 -4.154 1.00 85.94 182 SER A C 1
ATOM 1379 O O . SER A 1 182 ? 5.097 -1.644 -4.527 1.00 85.94 182 SER A O 1
ATOM 1381 N N . THR A 1 183 ? 3.578 -3.261 -4.876 1.00 77.81 183 THR A N 1
ATOM 1382 C CA . THR A 1 183 ? 4.139 -3.771 -6.137 1.00 77.81 183 THR A CA 1
ATOM 1383 C C . THR A 1 183 ? 4.446 -2.655 -7.140 1.00 77.81 183 THR A C 1
ATOM 1385 O O . THR A 1 183 ? 5.456 -2.693 -7.837 1.00 77.81 183 THR A O 1
ATOM 1388 N N . GLY A 1 184 ? 3.603 -1.614 -7.178 1.00 67.25 184 GLY A N 1
ATOM 1389 C CA . GLY A 1 184 ? 3.803 -0.468 -8.065 1.00 67.25 184 GLY A CA 1
ATOM 1390 C C . GLY A 1 184 ? 5.038 0.370 -7.722 1.00 67.25 184 GLY A C 1
ATOM 1391 O O . GLY A 1 184 ? 5.650 0.918 -8.633 1.00 67.25 184 GLY A O 1
ATOM 1392 N N . ALA A 1 185 ? 5.416 0.452 -6.444 1.00 74.56 185 ALA A N 1
ATOM 1393 C CA . ALA A 1 185 ? 6.604 1.177 -6.002 1.00 74.56 185 ALA A CA 1
ATOM 1394 C C . ALA A 1 185 ? 7.891 0.377 -6.246 1.00 74.56 185 ALA A C 1
ATOM 1396 O O . ALA A 1 185 ? 8.908 0.965 -6.584 1.00 74.56 185 ALA A O 1
ATOM 1397 N N . THR A 1 186 ? 7.851 -0.953 -6.134 1.00 75.88 186 THR A N 1
ATOM 1398 C CA . THR A 1 186 ? 9.018 -1.819 -6.380 1.00 75.88 186 THR A CA 1
ATOM 1399 C C . THR A 1 186 ? 9.433 -1.831 -7.848 1.00 75.88 186 THR A C 1
ATOM 1401 O O . THR A 1 186 ? 10.616 -1.788 -8.168 1.00 75.88 186 THR A O 1
ATOM 1404 N N . MET A 1 187 ? 8.456 -1.849 -8.753 1.00 72.75 187 MET A N 1
ATOM 1405 C CA . MET A 1 187 ? 8.709 -2.005 -10.185 1.00 72.75 187 MET A CA 1
ATOM 1406 C C . MET A 1 187 ? 9.312 -0.761 -10.857 1.00 72.75 187 MET A C 1
ATOM 1408 O O . MET A 1 187 ? 9.853 -0.873 -11.952 1.00 72.75 187 MET A O 1
ATOM 1412 N N . VAL A 1 188 ? 9.251 0.413 -10.211 1.00 73.50 188 VAL A N 1
ATOM 1413 C CA . VAL A 1 188 ? 9.687 1.690 -10.806 1.00 73.50 188 VAL A CA 1
ATOM 1414 C C . VAL A 1 188 ? 11.167 1.690 -11.183 1.00 73.50 188 VAL A C 1
ATOM 1416 O O . VAL A 1 188 ? 11.524 2.162 -12.259 1.00 73.50 188 VAL A O 1
ATOM 1419 N N . GLY A 1 189 ? 12.021 1.131 -10.320 1.00 74.06 189 GLY A N 1
ATOM 1420 C CA . GLY A 1 189 ? 13.458 1.054 -10.572 1.00 74.06 189 GLY A CA 1
ATOM 1421 C C . GLY A 1 189 ? 13.738 0.193 -11.794 1.00 74.06 189 GLY A C 1
ATOM 1422 O O . GLY A 1 189 ? 14.492 0.596 -12.674 1.00 74.06 189 GLY A O 1
ATOM 1423 N N . GLY A 1 190 ? 13.026 -0.930 -11.904 1.00 73.94 190 GLY A N 1
ATOM 1424 C CA . GLY A 1 190 ? 13.071 -1.774 -13.082 1.00 73.94 190 GLY A CA 1
ATOM 1425 C C . GLY A 1 190 ? 12.724 -0.997 -14.350 1.00 73.94 190 GLY A C 1
ATOM 1426 O O . GLY A 1 190 ? 13.518 -0.983 -15.287 1.00 73.94 190 GLY A O 1
ATOM 1427 N N . THR A 1 191 ? 11.555 -0.350 -14.410 1.00 71.62 191 THR A N 1
ATOM 1428 C CA . THR A 1 191 ? 11.082 0.318 -15.642 1.00 71.62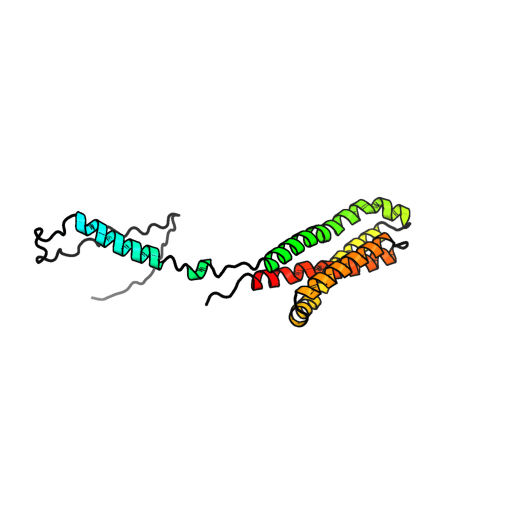 191 THR A CA 1
ATOM 1429 C C . THR A 1 191 ? 12.049 1.393 -16.118 1.00 71.62 191 THR A C 1
ATOM 1431 O O . THR A 1 191 ? 12.330 1.486 -17.305 1.00 71.62 191 THR A O 1
ATOM 1434 N N . ILE A 1 192 ? 12.617 2.167 -15.191 1.00 72.56 192 ILE A N 1
ATOM 1435 C CA . ILE A 1 192 ? 13.623 3.183 -15.524 1.00 72.56 192 ILE A CA 1
ATOM 1436 C C . ILE A 1 192 ? 14.873 2.540 -16.141 1.00 72.56 192 ILE A C 1
ATOM 1438 O O . ILE A 1 192 ? 15.454 3.103 -17.065 1.00 72.56 192 ILE A O 1
ATOM 1442 N N . THR A 1 193 ? 15.266 1.362 -15.653 1.00 72.44 193 THR A N 1
ATOM 1443 C CA . THR A 1 193 ? 16.429 0.628 -16.170 1.00 72.44 193 THR A CA 1
ATOM 1444 C C . THR A 1 193 ? 16.178 0.081 -17.578 1.00 72.44 193 THR A C 1
ATOM 1446 O O . THR A 1 193 ? 17.100 0.052 -18.380 1.00 72.44 193 THR A O 1
ATOM 1449 N N . ASP A 1 194 ? 14.937 -0.280 -17.913 1.00 70.81 194 ASP A N 1
ATOM 1450 C CA . ASP A 1 194 ? 14.593 -0.770 -19.260 1.00 70.81 194 ASP A CA 1
ATOM 1451 C C . ASP A 1 194 ? 14.536 0.364 -20.292 1.00 70.81 194 ASP A C 1
ATOM 1453 O O . ASP A 1 194 ? 14.863 0.158 -21.456 1.00 70.81 194 ASP A O 1
ATOM 1457 N N . ILE A 1 195 ? 14.167 1.577 -19.869 1.00 68.81 195 ILE A N 1
ATOM 1458 C CA . ILE A 1 195 ? 14.184 2.765 -20.737 1.00 68.81 195 ILE A CA 1
ATOM 1459 C C . ILE A 1 195 ? 15.629 3.187 -21.053 1.00 68.81 195 ILE A C 1
ATOM 1461 O O . ILE A 1 195 ? 15.901 3.757 -22.111 1.00 68.81 195 ILE A O 1
ATOM 1465 N N . TRP A 1 196 ? 16.571 2.914 -20.146 1.00 67.62 196 TRP A N 1
ATOM 1466 C CA . TRP A 1 196 ? 17.974 3.279 -20.307 1.00 67.62 196 TRP A CA 1
ATOM 1467 C C . TRP A 1 196 ? 18.791 2.098 -20.842 1.00 67.62 196 TRP A C 1
ATOM 1469 O O . TRP A 1 196 ? 19.414 1.361 -20.083 1.00 67.62 196 TRP A O 1
ATOM 1479 N N . SER A 1 197 ? 18.838 1.932 -22.168 1.00 59.56 197 SER A N 1
ATOM 1480 C CA . SER A 1 197 ? 19.756 0.958 -22.774 1.00 59.56 197 SER A CA 1
ATOM 1481 C C . SER A 1 197 ? 21.206 1.292 -22.379 1.00 59.56 197 SER A C 1
ATOM 1483 O O . SER A 1 197 ? 21.592 2.468 -22.460 1.00 59.56 197 SER A O 1
ATOM 1485 N N . PRO A 1 198 ? 22.030 0.306 -21.970 1.00 53.78 198 PRO A N 1
ATOM 1486 C CA . PRO A 1 198 ? 23.460 0.511 -21.792 1.00 53.78 198 PRO A CA 1
ATOM 1487 C C . PRO A 1 198 ? 24.032 1.032 -23.110 1.00 53.78 198 PRO A C 1
ATOM 1489 O O . PRO A 1 198 ? 23.921 0.376 -24.143 1.00 53.78 198 PRO A O 1
ATOM 1492 N N . ARG A 1 199 ? 24.564 2.256 -23.087 1.00 52.97 199 ARG A N 1
ATOM 1493 C CA . ARG A 1 199 ? 25.388 2.760 -24.184 1.00 52.97 199 ARG A CA 1
ATOM 1494 C C . ARG A 1 199 ? 26.723 2.033 -24.087 1.00 52.97 199 ARG A C 1
ATOM 1496 O O . ARG A 1 199 ? 27.409 2.190 -23.077 1.00 52.97 199 ARG A O 1
ATOM 1503 N N . GLU A 1 200 ? 27.003 1.204 -25.085 1.00 43.75 200 GLU A N 1
ATOM 1504 C CA . GLU A 1 200 ? 28.341 0.670 -25.363 1.00 43.75 200 GLU A CA 1
ATOM 1505 C C . GLU A 1 200 ? 29.265 1.792 -25.847 1.00 43.75 200 GLU A C 1
ATOM 1507 O O . GLU A 1 200 ? 28.784 2.650 -26.626 1.00 43.75 200 GLU A O 1
#

Sequence (200 aa):
MSSHGSGQMSTATTLTSEGVVGKPLKDIGEPIDPRLSLSSRPRDDQLDDGLVKQLSHLVHSEHHKGDLEKISVDSDEIIYFLAWVKQLKIKASCASTYNMGFPSMLRDLNCTPFQANVGLSVYALGFGVVPLVTASFSEEFGRHPLYLGSAVGFLLMYVVVAMANNIQTVIVGRLLQGAFGSTGATMVGGTITDIWSPRE

Organism: NCBI:txid117069

Secondary structure (DSSP, 8-state):
----------------S----PPPTTS--PPPPTT--GGGPPPHHHHHHHHHHHHHHHHHHH--HHHHSS----HHHHHHHHHHHHHHHHHHHHHHHHHHHHHHHHHHS---HHHHHHHHHHHHHHHHHHHHHHHHHHHHS-HHHHHHHHHHHHHHHHHHHHT-SSHHHHHHHHHHHHHHHHHHHHHHHHHHHHHS----

Radius of gyration: 34.01 Å; chains: 1; bounding box: 102×51×71 Å